Protein AF-A0A0K1PX69-F1 (afdb_monomer)

pLDDT: mean 77.4, std 22.32, range [39.12, 98.88]

Radius of gyration: 30.61 Å; Cα contacts (8 Å, |Δi|>4): 248; chains: 1; bounding box: 98×71×64 Å

Nearest PDB structures (foldseek):
  6e5c-assembly1_A  TM=6.087E-01  e=9.934E-03  synthetic construct
  4n20-assembly1_A  TM=5.355E-01  e=1.067E-01  Homo sapiens
  9b97-assembly1_A-2  TM=4.959E-01  e=1.407E-01  Homo sapiens
  4n2n-assembly1_A-2  TM=4.203E-01  e=8.099E-02  Homo sapiens
  4n2k-assembly1_A-2  TM=4.207E-01  e=1.067E-01  Homo sapiens

Foldseek 3Di:
DDDDDDDDDDDPDDDDDDDDDDDDDDDDDDDDDPDPDDDPDDDDDDDDDDDDDDDDDDDDDDDDDDDDDPPDPPPPPADDADPPADEDDPPQQDQVSADEHDQKYKYWAPDFVGKHKYKYFDDPPFPDKDKDKDWQKWKWKDWPRDTDIDGPVDGDDDDRDGPTMIMIIIHHNDRDGRIMMMMGMDTD

Organism: NCBI:txid1391654

Secondary structure (DSSP, 8-state):
---------------------------------------------------------------------------TTSPPPPSSSEEP-S---SGGGPEEP-SEEEEEE-STT-EEEEEEE--TT-S-EEEEEESSEEEEEEETTEEEEEBTTB-PPPP--TTSEEEEEEEESSS--SEEEEEEEEE-

Solvent-accessible surface area (backbone atoms only — not comparable to full-atom values): 12839 Å² total; per-residue (Å²): 140,86,84,86,82,81,86,80,87,81,82,82,81,78,84,79,81,83,83,85,89,84,82,92,76,89,79,88,86,79,87,80,78,83,78,84,81,78,82,86,84,85,78,83,88,88,80,90,83,92,83,90,83,89,78,88,80,84,91,85,90,87,79,91,74,90,75,90,74,88,76,72,82,75,68,87,82,63,78,83,74,78,82,92,44,45,72,66,64,84,76,14,73,39,84,93,44,32,35,78,59,55,59,31,30,28,48,56,39,62,56,63,85,39,39,48,21,33,31,44,63,53,58,88,79,53,78,43,75,48,81,48,73,51,56,73,42,31,38,39,40,33,44,94,94,43,75,44,68,33,42,98,90,40,79,70,88,73,84,91,58,66,84,41,64,36,38,35,39,38,30,49,69,56,91,54,50,74,44,52,37,37,42,35,50,48,72,78

Structure (mmCIF, N/CA/C/O backbone):
data_AF-A0A0K1PX69-F1
#
_entry.id   AF-A0A0K1PX69-F1
#
loop_
_atom_site.group_PDB
_atom_site.id
_atom_site.type_symbol
_atom_site.label_atom_id
_atom_site.label_alt_id
_atom_site.label_comp_id
_atom_site.label_asym_id
_atom_site.label_entity_id
_atom_site.label_seq_id
_atom_site.pdbx_PDB_ins_code
_atom_site.Cartn_x
_atom_site.Cartn_y
_atom_site.Cartn_z
_atom_site.occupancy
_atom_site.B_iso_or_equiv
_atom_site.auth_seq_id
_atom_site.auth_comp_id
_atom_site.auth_asym_id
_atom_site.auth_atom_id
_atom_site.pdbx_PDB_model_num
ATOM 1 N N . MET A 1 1 ? -32.372 -1.347 45.822 1.00 52.12 1 MET A N 1
ATOM 2 C CA . MET A 1 1 ? -32.090 -2.750 45.447 1.00 52.12 1 MET A CA 1
ATOM 3 C C . MET A 1 1 ? -31.304 -2.736 44.144 1.00 52.12 1 MET A C 1
ATOM 5 O O . MET A 1 1 ? -31.890 -2.513 43.096 1.00 52.12 1 MET A O 1
ATOM 9 N N . ALA A 1 2 ? -29.978 -2.849 44.225 1.00 43.62 2 ALA A N 1
ATOM 10 C CA . ALA A 1 2 ? -29.069 -2.775 43.083 1.00 43.62 2 ALA A CA 1
ATOM 11 C C . ALA A 1 2 ? -28.716 -4.193 42.610 1.00 43.62 2 ALA A C 1
ATOM 13 O O . ALA A 1 2 ? -28.363 -5.037 43.432 1.00 43.62 2 ALA A O 1
ATOM 14 N N . ARG A 1 3 ? -28.825 -4.464 41.305 1.00 52.53 3 ARG A N 1
ATOM 15 C CA . ARG A 1 3 ? -28.353 -5.712 40.691 1.00 52.53 3 ARG A CA 1
ATOM 16 C C . ARG A 1 3 ? -27.111 -5.411 39.860 1.00 52.53 3 ARG A C 1
ATOM 18 O O . ARG A 1 3 ? -27.192 -4.760 38.827 1.00 52.53 3 ARG A O 1
ATOM 25 N N . VAL A 1 4 ? -25.977 -5.883 40.365 1.00 49.97 4 VAL A N 1
ATOM 26 C CA . VAL A 1 4 ? -24.685 -5.961 39.680 1.00 49.97 4 VAL A CA 1
ATOM 27 C C . VAL A 1 4 ? -24.753 -7.143 38.712 1.00 49.97 4 VAL A C 1
ATOM 29 O O . VAL A 1 4 ? -24.974 -8.271 39.149 1.00 49.97 4 VAL A O 1
ATOM 32 N N . ALA A 1 5 ? -24.597 -6.899 37.411 1.00 56.50 5 ALA A N 1
ATOM 33 C CA . ALA A 1 5 ? -24.430 -7.955 36.416 1.00 56.50 5 ALA A CA 1
ATOM 34 C C . ALA A 1 5 ? -22.932 -8.119 36.129 1.00 56.50 5 ALA A C 1
ATOM 36 O O . ALA A 1 5 ? -22.284 -7.204 35.625 1.00 56.50 5 ALA A O 1
ATOM 37 N N . MET A 1 6 ? -22.386 -9.270 36.524 1.00 58.81 6 MET A N 1
ATOM 38 C CA . MET A 1 6 ? -20.997 -9.647 36.291 1.00 58.81 6 MET A CA 1
ATOM 39 C C . MET A 1 6 ? -20.748 -9.991 34.821 1.00 58.81 6 MET A C 1
ATOM 41 O O . MET A 1 6 ? -21.529 -10.696 34.183 1.00 58.81 6 MET A O 1
ATOM 45 N N . PHE A 1 7 ? -19.602 -9.523 34.338 1.00 48.78 7 PHE A N 1
ATOM 46 C CA . PHE A 1 7 ? -18.946 -9.932 33.106 1.00 48.78 7 PHE A CA 1
ATOM 47 C C . PHE A 1 7 ? -18.635 -11.435 33.124 1.00 48.78 7 PHE A C 1
ATOM 49 O O . PHE A 1 7 ? -18.093 -11.946 34.102 1.00 48.78 7 PHE A O 1
ATOM 56 N N . SER A 1 8 ? -18.899 -12.130 32.017 1.00 56.91 8 SER A N 1
ATOM 57 C CA . SER A 1 8 ? -18.330 -13.454 31.758 1.00 56.91 8 SER A CA 1
ATOM 58 C C . SER A 1 8 ? -17.605 -13.424 30.416 1.00 56.91 8 SER A C 1
ATOM 60 O O . SER A 1 8 ? -18.215 -13.444 29.348 1.00 56.91 8 SER A O 1
ATOM 62 N N . SER A 1 9 ? -16.281 -13.295 30.503 1.00 49.19 9 SER A N 1
ATOM 63 C CA . SER A 1 9 ? -15.335 -13.453 29.402 1.00 49.19 9 SER A CA 1
ATOM 64 C C . SER A 1 9 ? -15.332 -14.899 28.914 1.00 49.19 9 SER A C 1
ATOM 66 O O . SER A 1 9 ? -14.984 -15.800 29.673 1.00 49.19 9 SER A O 1
ATOM 68 N N . LEU A 1 10 ? -15.620 -15.116 27.631 1.00 58.03 10 LEU A N 1
ATOM 69 C CA . LEU A 1 10 ? -15.271 -16.356 26.938 1.00 58.03 10 LEU A CA 1
ATOM 70 C C . LEU A 1 10 ? -14.126 -16.071 25.958 1.00 58.03 10 LEU A C 1
ATOM 72 O O . LEU A 1 10 ? -14.333 -15.735 24.794 1.00 58.03 10 LEU A O 1
ATOM 76 N N . VAL A 1 11 ? -12.897 -16.192 26.456 1.00 53.19 11 VAL A N 1
ATOM 77 C CA . VAL A 1 11 ? -11.683 -16.251 25.635 1.00 53.19 11 VAL A CA 1
ATOM 78 C C . VAL A 1 11 ? -11.638 -17.641 25.001 1.00 53.19 11 VAL A C 1
ATOM 80 O O . VAL A 1 11 ? -11.406 -18.634 25.687 1.00 53.19 11 VAL A O 1
ATOM 83 N N . LYS A 1 12 ? -11.894 -17.737 23.693 1.00 54.03 12 LYS A N 1
ATOM 84 C CA . LYS A 1 12 ? -11.662 -18.973 22.934 1.00 54.03 12 LYS A CA 1
ATOM 85 C C . LYS A 1 12 ? -10.187 -19.040 22.551 1.00 54.03 12 LYS A C 1
ATOM 87 O O . LYS A 1 12 ? -9.760 -18.431 21.576 1.00 54.03 12 LYS A O 1
ATOM 92 N N . LEU A 1 13 ? -9.424 -19.777 23.350 1.00 54.66 13 LEU A N 1
ATOM 93 C CA . LEU A 1 13 ? -8.053 -20.178 23.058 1.00 54.66 13 LEU A CA 1
ATOM 94 C C . LEU A 1 13 ? -8.097 -21.238 21.942 1.00 54.66 13 LEU A C 1
ATOM 96 O O . LEU A 1 13 ? -8.440 -22.392 22.191 1.00 54.66 13 LEU A O 1
ATOM 100 N N . ALA A 1 14 ? -7.824 -20.849 20.698 1.00 60.03 14 ALA A N 1
ATOM 101 C CA . ALA A 1 14 ? -7.638 -21.805 19.611 1.00 60.03 14 ALA A CA 1
ATOM 102 C C . ALA A 1 14 ? -6.205 -22.349 19.689 1.00 60.03 14 ALA A C 1
ATOM 104 O O . ALA A 1 14 ? -5.243 -21.644 19.393 1.00 60.03 14 ALA A O 1
ATOM 105 N N . GLN A 1 15 ? -6.071 -23.595 20.145 1.00 53.81 15 GLN A N 1
ATOM 106 C CA . GLN A 1 15 ? -4.828 -24.357 20.080 1.00 53.81 15 GLN A CA 1
ATOM 107 C C . GLN A 1 15 ? -4.486 -24.620 18.609 1.00 53.81 15 GLN A C 1
ATOM 109 O O . GLN A 1 15 ? -5.202 -25.353 17.928 1.00 53.81 15 GLN A O 1
ATOM 114 N N . LEU A 1 16 ? -3.405 -24.013 18.118 1.00 58.66 16 LEU A N 1
ATOM 115 C CA . LEU A 1 16 ? -2.828 -24.339 16.819 1.00 58.66 16 LEU A CA 1
ATOM 116 C C . LEU A 1 16 ? -1.795 -25.451 17.026 1.00 58.66 16 LEU A C 1
ATOM 1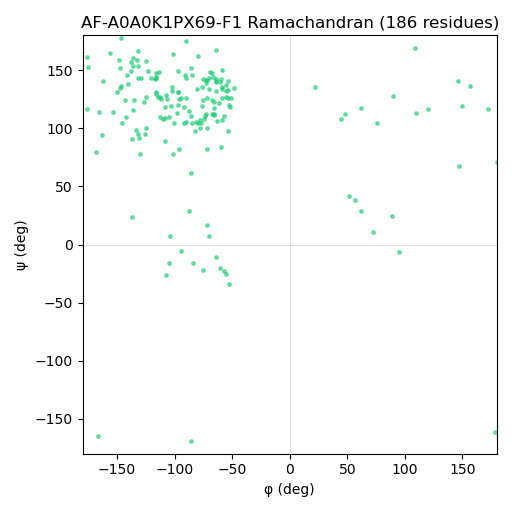18 O O . LEU A 1 16 ? -0.720 -25.231 17.583 1.00 58.66 16 LEU A O 1
ATOM 122 N N . THR A 1 17 ? -2.160 -26.666 16.632 1.00 61.00 17 THR A N 1
ATOM 123 C CA . THR A 1 17 ? -1.314 -27.855 16.726 1.00 61.00 17 THR A CA 1
ATOM 124 C C . THR A 1 17 ? -0.200 -27.775 15.682 1.00 61.00 17 THR A C 1
ATOM 126 O O . THR A 1 17 ? -0.447 -27.853 14.481 1.00 61.00 17 THR A O 1
ATOM 129 N N . LEU A 1 18 ? 1.033 -27.619 16.159 1.00 51.66 18 LEU A N 1
ATOM 130 C CA . LEU A 1 18 ? 2.268 -27.715 15.388 1.00 51.66 18 LEU A CA 1
ATOM 131 C C . LEU A 1 18 ? 2.471 -29.170 14.929 1.00 51.66 18 LEU A C 1
ATOM 133 O O . LEU A 1 18 ? 2.718 -30.046 15.756 1.00 51.66 18 LEU A O 1
ATOM 137 N N . VAL A 1 19 ? 2.381 -29.431 13.622 1.00 56.12 19 VAL A N 1
ATOM 138 C CA . VAL A 1 19 ? 2.809 -30.705 13.021 1.00 56.12 19 VAL A CA 1
ATOM 139 C C . VAL A 1 19 ? 4.182 -30.490 12.394 1.00 56.12 19 VAL A C 1
ATOM 141 O O . VAL A 1 19 ? 4.320 -29.843 11.359 1.00 56.12 19 VAL A O 1
ATOM 144 N N . LEU A 1 20 ? 5.198 -31.011 13.079 1.00 55.91 20 LEU A N 1
ATOM 145 C CA . LEU A 1 20 ? 6.582 -31.085 12.631 1.00 55.91 20 LEU A CA 1
ATOM 146 C C . LEU A 1 20 ? 6.811 -32.407 11.880 1.00 55.91 20 LEU A C 1
ATOM 148 O O . LEU A 1 20 ? 6.328 -33.444 12.332 1.00 55.91 20 LEU A O 1
ATOM 152 N N . ALA A 1 21 ? 7.641 -32.335 10.834 1.00 52.44 21 ALA A N 1
ATOM 153 C CA . ALA A 1 21 ? 8.483 -33.381 10.230 1.00 52.44 21 ALA A CA 1
ATOM 154 C C . ALA A 1 21 ? 8.179 -33.677 8.756 1.00 52.44 21 ALA A C 1
ATOM 156 O O . ALA A 1 21 ? 7.118 -34.199 8.433 1.00 52.44 21 ALA A O 1
ATOM 157 N N . LEU A 1 22 ? 9.175 -33.405 7.899 1.00 56.03 22 LEU A N 1
ATOM 158 C CA . LEU A 1 22 ? 9.679 -34.239 6.790 1.00 56.03 22 LEU A CA 1
ATOM 159 C C . LEU A 1 22 ? 10.916 -33.535 6.157 1.00 56.03 22 LEU A C 1
ATOM 161 O O . LEU A 1 22 ? 11.180 -32.380 6.488 1.00 56.03 22 LEU A O 1
ATOM 165 N N . PRO A 1 23 ? 11.770 -34.251 5.399 1.00 53.03 23 PRO A N 1
ATOM 166 C CA . PRO A 1 23 ? 13.189 -34.410 5.713 1.00 53.03 23 PRO A CA 1
ATOM 167 C C . PRO A 1 23 ? 14.138 -33.524 4.894 1.00 53.03 23 PRO A C 1
ATOM 169 O O . PRO A 1 23 ? 13.804 -33.027 3.822 1.00 53.03 23 PRO A O 1
ATOM 172 N N . LEU A 1 24 ? 15.371 -33.419 5.407 1.00 54.84 24 LEU A N 1
ATOM 173 C CA . LEU A 1 24 ? 16.554 -32.901 4.721 1.00 54.84 24 LEU A CA 1
ATOM 174 C C . LEU A 1 24 ? 16.774 -33.613 3.376 1.00 54.84 24 LEU A C 1
ATOM 176 O O . LEU A 1 24 ? 17.065 -34.809 3.348 1.00 54.84 24 LEU A O 1
ATOM 180 N N . ALA A 1 25 ? 16.762 -32.847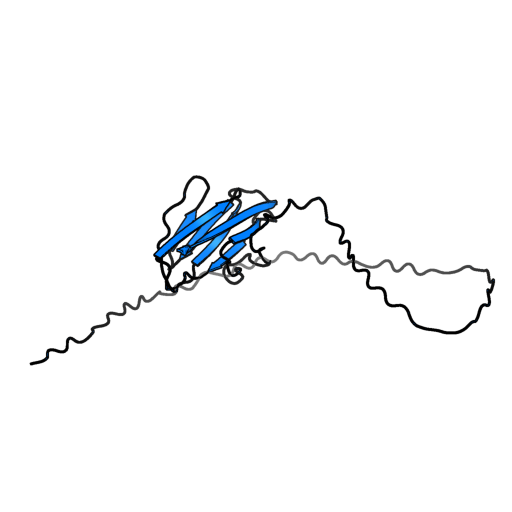 2.287 1.00 62.84 25 ALA A N 1
ATOM 181 C CA . ALA A 1 25 ? 17.471 -33.190 1.062 1.00 62.84 25 ALA A CA 1
ATOM 182 C C . ALA A 1 25 ? 18.638 -32.208 0.901 1.00 62.84 25 ALA A C 1
ATOM 184 O O . ALA A 1 25 ? 18.445 -31.023 0.638 1.00 62.84 25 ALA A O 1
ATOM 185 N N . ALA A 1 26 ? 19.854 -32.710 1.108 1.00 60.03 26 ALA A N 1
ATOM 186 C CA . ALA A 1 26 ? 21.080 -32.015 0.758 1.00 60.03 26 ALA A CA 1
ATOM 187 C C . ALA A 1 26 ? 21.279 -32.082 -0.763 1.00 60.03 26 ALA A C 1
ATOM 189 O O . ALA A 1 26 ? 21.339 -33.171 -1.331 1.00 60.03 26 ALA A O 1
ATOM 190 N N . ALA A 1 27 ? 21.429 -30.926 -1.407 1.00 58.97 27 ALA A N 1
ATOM 191 C CA . ALA A 1 27 ? 21.999 -30.821 -2.743 1.00 58.97 27 ALA A CA 1
ATOM 192 C C . ALA A 1 27 ? 23.031 -29.689 -2.740 1.00 58.97 27 ALA A C 1
ATOM 194 O O . ALA A 1 27 ? 22.705 -28.506 -2.798 1.00 58.97 27 ALA A O 1
ATOM 195 N N . CYS A 1 28 ? 24.295 -30.085 -2.614 1.00 61.72 28 CYS A N 1
ATOM 196 C CA . CYS A 1 28 ? 25.452 -29.271 -2.956 1.00 61.72 28 CYS A CA 1
ATOM 197 C C . CYS A 1 28 ? 25.566 -29.172 -4.483 1.00 61.72 28 CYS A C 1
ATOM 199 O O . CYS A 1 28 ? 25.360 -30.188 -5.145 1.00 61.72 28 CYS A O 1
ATOM 201 N N . SER A 1 29 ? 25.952 -27.998 -5.002 1.00 55.44 29 SER A N 1
ATOM 202 C CA . SER A 1 29 ? 26.732 -27.735 -6.240 1.00 55.44 29 SER A CA 1
ATOM 203 C C . SER A 1 29 ? 26.306 -26.375 -6.814 1.00 55.44 29 SER A C 1
ATOM 205 O O . SER A 1 29 ? 25.149 -26.209 -7.163 1.00 55.44 29 SER A O 1
ATOM 207 N N . GLY A 1 30 ? 27.133 -25.347 -6.966 1.00 51.91 30 GLY A N 1
ATOM 208 C CA . GLY A 1 30 ? 28.546 -25.178 -6.676 1.00 51.91 30 GLY A CA 1
ATOM 209 C C . GLY A 1 30 ? 28.856 -23.679 -6.647 1.00 51.91 30 GLY A C 1
ATOM 210 O O . GLY A 1 30 ? 28.320 -22.904 -7.436 1.00 51.91 30 GLY A O 1
ATOM 211 N N . ALA A 1 31 ? 29.702 -23.271 -5.706 1.00 56.53 31 ALA A N 1
ATOM 212 C CA . ALA A 1 31 ? 30.276 -21.938 -5.677 1.00 56.53 31 ALA A CA 1
ATOM 213 C C . ALA A 1 31 ? 31.512 -21.941 -6.584 1.00 56.53 31 ALA A C 1
ATOM 215 O O . ALA A 1 31 ? 32.550 -22.491 -6.223 1.00 56.53 31 ALA A O 1
ATOM 216 N N . THR A 1 32 ? 31.407 -21.358 -7.776 1.00 64.56 32 THR A N 1
ATOM 217 C CA . THR A 1 32 ? 32.592 -20.946 -8.536 1.00 64.56 32 THR A CA 1
ATOM 218 C C . THR A 1 32 ? 33.106 -19.648 -7.936 1.00 64.56 32 THR A C 1
ATOM 220 O O . THR A 1 32 ? 32.571 -18.573 -8.199 1.00 64.56 32 THR A O 1
ATOM 223 N N . THR A 1 33 ? 34.146 -19.756 -7.117 1.00 62.88 33 THR A N 1
ATOM 224 C CA . THR A 1 33 ? 35.008 -18.634 -6.754 1.00 62.88 33 THR A CA 1
ATOM 225 C C . THR A 1 33 ? 35.728 -18.188 -8.025 1.00 62.88 33 THR A C 1
ATOM 227 O O . THR A 1 33 ? 36.533 -18.944 -8.569 1.00 62.88 33 THR A O 1
ATOM 230 N N . GLN A 1 34 ? 35.415 -16.999 -8.542 1.00 59.91 34 GLN A N 1
ATOM 231 C CA . GLN A 1 34 ? 36.279 -16.369 -9.537 1.00 59.91 34 GLN A CA 1
ATOM 232 C C . GLN A 1 34 ? 37.469 -15.753 -8.808 1.00 59.91 34 GLN A C 1
ATOM 234 O O . GLN A 1 34 ? 37.345 -14.766 -8.087 1.00 59.91 34 GLN A O 1
ATOM 239 N N . ASP A 1 35 ? 38.604 -16.417 -8.975 1.00 62.88 35 ASP A N 1
ATOM 240 C CA . ASP A 1 35 ? 39.930 -15.958 -8.603 1.00 62.88 35 ASP A CA 1
ATOM 241 C C . ASP A 1 35 ? 40.372 -14.875 -9.600 1.00 62.88 35 ASP A C 1
ATOM 243 O O . ASP A 1 35 ? 40.570 -15.148 -10.785 1.00 62.88 35 ASP A O 1
ATOM 247 N N . VAL A 1 36 ? 40.457 -13.624 -9.143 1.00 63.38 36 VAL A N 1
ATOM 248 C CA . VAL A 1 36 ? 40.966 -12.504 -9.944 1.00 63.38 36 VAL A CA 1
ATOM 249 C C . VAL A 1 36 ? 42.440 -12.320 -9.597 1.00 63.38 36 VAL A C 1
ATOM 251 O O . VAL A 1 36 ? 42.816 -11.488 -8.771 1.00 63.38 36 VAL A O 1
ATOM 254 N N . LEU A 1 37 ? 43.288 -13.129 -10.230 1.00 53.03 37 LEU A N 1
ATOM 255 C CA . LEU A 1 37 ? 44.740 -13.008 -10.151 1.00 53.03 37 LEU A CA 1
ATOM 256 C C . LEU A 1 37 ? 45.241 -11.892 -11.083 1.00 53.03 37 LEU A C 1
ATOM 258 O O . LEU A 1 37 ? 45.270 -12.025 -12.302 1.00 53.03 37 LEU A O 1
ATOM 262 N N . ALA A 1 38 ? 45.588 -10.783 -10.427 1.00 60.94 38 ALA A N 1
ATOM 263 C CA . ALA A 1 38 ? 46.603 -9.762 -10.696 1.00 60.94 38 ALA A CA 1
ATOM 264 C C . ALA A 1 38 ? 47.167 -9.560 -12.120 1.00 60.94 38 ALA A C 1
ATOM 266 O O . ALA A 1 38 ? 47.736 -10.447 -12.751 1.00 60.94 38 ALA A O 1
ATOM 267 N N . THR A 1 39 ? 47.264 -8.287 -12.510 1.00 51.56 39 THR A N 1
ATOM 268 C CA . THR A 1 39 ? 48.445 -7.797 -13.233 1.00 51.56 39 THR A CA 1
ATOM 269 C C . THR A 1 39 ? 48.924 -6.512 -12.569 1.00 51.56 39 THR A C 1
ATOM 271 O O . THR A 1 39 ? 48.475 -5.412 -12.880 1.00 51.56 39 THR A O 1
ATOM 274 N N . SER A 1 40 ? 49.845 -6.677 -11.622 1.00 58.38 40 SER A N 1
ATOM 275 C CA . SER A 1 40 ? 50.807 -5.638 -11.269 1.00 58.38 40 SER A CA 1
ATOM 276 C C . SER A 1 40 ? 51.872 -5.649 -12.358 1.00 58.38 40 SER A C 1
ATOM 278 O O . SER A 1 40 ? 52.686 -6.569 -12.406 1.00 58.38 40 SER A O 1
ATOM 280 N N . ASN A 1 41 ? 51.843 -4.664 -13.252 1.00 57.03 41 ASN A N 1
ATOM 281 C CA . ASN A 1 41 ? 52.904 -4.470 -14.232 1.00 57.03 41 ASN A CA 1
ATOM 282 C C . ASN A 1 41 ? 53.806 -3.327 -13.756 1.00 57.03 41 ASN A C 1
ATOM 284 O O . ASN A 1 41 ? 53.704 -2.197 -14.223 1.00 57.03 41 ASN A O 1
ATOM 288 N N . ASP A 1 42 ? 54.669 -3.643 -12.792 1.00 59.06 42 ASP A N 1
ATOM 289 C CA . ASP A 1 42 ? 55.873 -2.864 -12.522 1.00 59.06 42 ASP A CA 1
ATOM 290 C C . ASP A 1 42 ? 56.990 -3.400 -13.420 1.00 59.06 42 ASP A C 1
ATOM 292 O O . ASP A 1 42 ? 57.419 -4.545 -13.274 1.00 59.06 42 ASP A O 1
ATOM 296 N N . SER A 1 43 ? 57.464 -2.578 -14.357 1.00 50.97 43 SER A N 1
ATOM 297 C CA . SER A 1 43 ? 58.811 -2.673 -14.935 1.00 50.97 43 SER A CA 1
ATOM 298 C C . SER A 1 43 ? 59.190 -1.369 -15.640 1.00 50.97 43 SER A C 1
ATOM 300 O O . SER A 1 43 ? 58.893 -1.149 -16.807 1.00 50.97 43 SER A O 1
ATOM 302 N N . ALA A 1 44 ? 59.871 -0.530 -14.860 1.00 45.16 44 ALA A N 1
ATOM 303 C CA . ALA A 1 44 ? 61.196 0.022 -15.140 1.00 45.16 44 ALA A CA 1
ATOM 304 C C . ALA A 1 44 ? 61.445 0.915 -16.383 1.00 45.16 44 ALA A C 1
ATOM 306 O O . ALA A 1 44 ? 61.551 0.456 -17.513 1.00 45.16 44 ALA A O 1
ATOM 307 N N . ALA A 1 45 ? 61.823 2.154 -16.037 1.00 45.28 45 ALA A N 1
ATOM 308 C CA . ALA A 1 45 ? 63.073 2.837 -16.406 1.00 45.28 45 ALA A CA 1
ATOM 309 C C . ALA A 1 45 ? 63.171 3.675 -17.701 1.00 45.28 45 ALA A C 1
ATOM 311 O O . ALA A 1 45 ? 63.018 3.199 -18.819 1.00 45.28 45 ALA A O 1
ATOM 312 N N . GLY A 1 46 ? 63.634 4.916 -17.480 1.00 39.38 46 GLY A N 1
ATOM 313 C CA . GLY A 1 46 ? 64.218 5.850 -18.451 1.00 39.38 46 GLY A CA 1
ATOM 314 C C . GLY A 1 46 ? 63.282 7.025 -18.737 1.00 39.38 46 GLY A C 1
ATOM 315 O O . GLY A 1 46 ? 62.222 6.834 -19.302 1.00 39.38 46 GLY A O 1
ATOM 316 N N . GLY A 1 47 ? 63.544 8.279 -18.390 1.00 39.12 47 GLY A N 1
ATOM 317 C CA . GLY A 1 47 ? 64.756 8.961 -17.968 1.00 39.12 47 GLY A CA 1
ATOM 318 C C . GLY A 1 47 ? 64.673 10.397 -18.504 1.00 39.12 47 GLY A C 1
ATOM 319 O O . GLY A 1 47 ? 64.274 10.599 -19.644 1.00 39.12 47 GLY A O 1
ATOM 320 N N . ASN A 1 48 ? 65.120 11.356 -17.691 1.00 42.34 48 ASN A N 1
ATOM 321 C CA . ASN A 1 48 ? 65.628 12.668 -18.103 1.00 42.34 48 ASN A CA 1
ATOM 322 C C . ASN A 1 48 ? 64.617 13.758 -18.542 1.00 42.34 48 ASN A C 1
ATOM 324 O O . ASN A 1 48 ? 64.177 13.792 -19.683 1.00 42.34 48 ASN A O 1
ATOM 328 N N . ALA A 1 49 ? 64.370 14.749 -17.675 1.00 46.06 49 ALA A N 1
ATOM 329 C CA . ALA A 1 49 ? 64.956 16.091 -17.831 1.00 46.06 49 ALA A CA 1
ATOM 330 C C . ALA A 1 49 ? 64.366 17.104 -16.828 1.00 46.06 49 ALA A C 1
ATOM 332 O O . ALA A 1 49 ? 63.192 17.459 -16.853 1.00 46.06 49 ALA A O 1
ATOM 333 N N . THR A 1 50 ? 65.261 17.587 -15.976 1.00 44.81 50 THR A N 1
ATOM 334 C CA . THR A 1 50 ? 65.237 18.815 -15.180 1.00 44.81 50 THR A CA 1
ATOM 335 C C . THR A 1 50 ? 64.860 20.059 -15.993 1.00 44.81 50 THR A C 1
ATOM 337 O O . THR A 1 50 ? 65.517 20.294 -17.000 1.00 44.81 50 THR A O 1
ATOM 340 N N . VAL A 1 51 ? 63.963 20.920 -15.484 1.00 51.06 51 VAL A N 1
ATOM 341 C CA . VAL A 1 51 ? 64.172 22.389 -15.405 1.00 51.06 51 VAL A CA 1
ATOM 342 C C . VAL A 1 51 ? 63.409 22.949 -14.182 1.00 51.06 51 VAL A C 1
ATOM 344 O O . VAL A 1 51 ? 62.232 22.631 -14.019 1.00 51.06 51 VAL A O 1
ATOM 347 N N . PRO A 1 52 ? 64.054 23.769 -13.326 1.00 55.69 52 PRO A N 1
ATOM 348 C CA . PRO A 1 52 ? 63.460 24.377 -12.137 1.00 55.69 52 PRO A CA 1
ATOM 349 C C . PRO A 1 52 ? 62.839 25.751 -12.437 1.00 55.69 52 PRO A C 1
ATOM 351 O O . PRO A 1 52 ? 63.370 26.522 -13.234 1.00 55.69 52 PRO A O 1
ATOM 354 N N . GLY A 1 53 ? 61.747 26.076 -11.747 1.00 45.84 53 GLY A N 1
ATOM 355 C CA . GLY A 1 53 ? 61.126 27.400 -11.748 1.00 45.84 53 GLY A CA 1
ATOM 356 C C . GLY A 1 53 ? 60.837 27.847 -10.321 1.00 45.84 53 GLY A C 1
ATOM 357 O O . GLY A 1 53 ? 59.835 27.458 -9.734 1.00 45.84 53 GLY A O 1
ATOM 358 N N . THR A 1 54 ? 61.769 28.618 -9.775 1.00 50.72 54 THR A N 1
ATOM 359 C CA . THR A 1 54 ? 61.738 29.322 -8.491 1.00 50.72 54 THR A CA 1
ATOM 360 C C . THR A 1 54 ? 60.639 30.387 -8.472 1.00 50.72 54 THR A C 1
ATOM 362 O O . THR A 1 54 ? 60.485 31.122 -9.446 1.00 50.72 54 THR A O 1
ATOM 365 N N . GLY A 1 55 ? 59.929 30.516 -7.351 1.00 44.41 55 GLY A N 1
ATOM 366 C CA . GLY A 1 55 ? 58.948 31.577 -7.128 1.00 44.41 55 GLY A CA 1
ATOM 367 C C . GLY A 1 55 ? 58.283 31.468 -5.759 1.00 44.41 55 GLY A C 1
ATOM 368 O O . GLY A 1 55 ? 57.120 31.091 -5.670 1.00 44.41 55 GLY A O 1
ATOM 369 N N . ASP A 1 56 ? 59.048 31.763 -4.707 1.00 47.97 56 ASP A N 1
ATOM 370 C CA . ASP A 1 56 ? 58.515 32.244 -3.429 1.00 47.97 56 ASP A CA 1
ATOM 371 C C . ASP A 1 56 ? 57.730 33.546 -3.664 1.00 47.97 56 ASP A C 1
ATOM 373 O O . ASP A 1 56 ? 58.238 34.422 -4.359 1.00 47.97 56 ASP A O 1
ATOM 377 N N . ASP A 1 57 ? 56.529 33.688 -3.088 1.00 43.94 57 ASP A N 1
ATOM 378 C CA . ASP A 1 57 ? 56.269 34.764 -2.118 1.00 43.94 57 ASP A CA 1
ATOM 379 C C . ASP A 1 57 ? 54.854 34.725 -1.488 1.00 43.94 57 ASP A C 1
ATOM 381 O O . ASP A 1 57 ? 53.822 34.860 -2.139 1.00 43.94 57 ASP A O 1
ATOM 385 N N . THR A 1 58 ? 54.863 34.518 -0.169 1.00 47.19 58 THR A N 1
ATOM 386 C CA . THR A 1 58 ? 54.155 35.270 0.887 1.00 47.19 58 THR A CA 1
ATOM 387 C C . THR A 1 58 ? 52.666 35.695 0.752 1.00 47.19 58 THR A C 1
ATOM 389 O O . THR A 1 58 ? 52.296 36.696 0.156 1.00 47.19 58 THR A O 1
ATOM 392 N N . SER A 1 59 ? 51.828 35.007 1.545 1.00 46.56 59 SER A N 1
ATOM 393 C CA . SER A 1 59 ? 50.849 35.537 2.526 1.00 46.56 59 SER A CA 1
ATOM 394 C C . SER A 1 59 ? 49.873 36.685 2.171 1.00 46.56 59 SER A C 1
ATOM 396 O O . SER A 1 59 ? 50.240 37.853 2.269 1.00 46.56 59 SER A O 1
ATOM 398 N N . LYS A 1 60 ? 48.560 36.382 2.102 1.00 45.03 60 LYS A N 1
ATOM 399 C CA . LYS A 1 60 ? 47.540 36.835 3.093 1.00 45.03 60 LYS A CA 1
ATOM 400 C C . LYS A 1 60 ? 46.127 36.256 2.838 1.00 45.03 60 LYS A C 1
ATOM 402 O O . LYS A 1 60 ? 45.800 35.975 1.690 1.00 45.03 60 LYS A O 1
ATOM 407 N N . PRO A 1 61 ? 45.289 36.109 3.890 1.00 59.31 61 PRO A N 1
ATOM 408 C CA . PRO A 1 61 ? 43.917 35.610 3.814 1.00 59.31 61 PRO A CA 1
ATOM 409 C C . PRO A 1 61 ? 42.885 36.753 3.770 1.00 59.31 61 PRO A C 1
ATOM 411 O O . PRO A 1 61 ? 43.121 37.800 4.370 1.00 59.31 61 PRO A O 1
ATOM 414 N N . ASP A 1 62 ? 41.759 36.518 3.092 1.00 50.09 62 ASP A N 1
ATOM 415 C CA . ASP A 1 62 ? 40.377 36.972 3.370 1.00 50.09 62 ASP A CA 1
ATOM 416 C C . ASP A 1 62 ? 39.581 36.962 2.050 1.00 50.09 62 ASP A C 1
ATOM 418 O O . ASP A 1 62 ? 40.092 37.369 1.007 1.00 50.09 62 ASP A O 1
ATOM 422 N N . GLY A 1 63 ? 38.343 36.473 2.085 1.00 43.06 63 GLY A N 1
ATOM 423 C CA . GLY A 1 63 ? 37.458 36.466 0.921 1.00 43.06 63 GLY A CA 1
ATOM 424 C C . GLY A 1 63 ? 36.503 35.281 0.865 1.00 43.06 63 GLY A C 1
ATOM 425 O O . GLY A 1 63 ? 36.599 34.438 -0.021 1.00 43.06 63 GLY A O 1
ATOM 426 N N . SER A 1 64 ? 35.558 35.229 1.801 1.00 48.56 64 SER A N 1
ATOM 427 C CA . SER A 1 64 ? 34.342 34.419 1.679 1.00 48.56 64 SER A CA 1
ATOM 428 C C . SER A 1 64 ? 33.629 34.690 0.347 1.00 48.56 64 SER A C 1
ATOM 430 O O . SER A 1 64 ? 33.266 35.831 0.077 1.00 48.56 64 SER A O 1
ATOM 432 N N . THR A 1 65 ? 33.353 33.643 -0.436 1.00 46.34 65 THR A N 1
ATOM 433 C CA . THR A 1 65 ? 32.092 33.531 -1.185 1.00 46.34 65 THR A CA 1
ATOM 434 C C . THR A 1 65 ? 31.625 32.077 -1.188 1.00 46.34 65 THR A C 1
ATOM 436 O O . THR A 1 65 ? 32.209 31.201 -1.819 1.00 46.34 65 THR A O 1
ATOM 439 N N . ASN A 1 66 ? 30.539 31.838 -0.453 1.00 52.66 66 ASN A N 1
ATOM 440 C CA . ASN A 1 66 ? 29.603 30.758 -0.732 1.00 52.66 66 ASN A CA 1
ATOM 441 C C . ASN A 1 66 ? 29.181 30.843 -2.202 1.00 52.66 66 ASN A C 1
ATOM 443 O O . ASN A 1 66 ? 28.533 31.817 -2.582 1.00 52.66 66 ASN A O 1
ATOM 447 N N . VAL A 1 67 ? 29.467 29.806 -2.989 1.00 50.41 67 VAL A N 1
ATOM 448 C CA . VAL A 1 67 ? 28.623 29.456 -4.134 1.00 50.41 67 VAL A CA 1
ATOM 449 C C . VAL A 1 67 ? 28.445 27.945 -4.151 1.00 50.41 67 VAL A C 1
ATOM 451 O O . VAL A 1 67 ? 29.239 27.179 -4.691 1.00 50.41 67 VAL A O 1
ATOM 454 N N . ASP A 1 68 ? 27.383 27.555 -3.461 1.00 51.38 68 ASP A N 1
ATOM 455 C CA . ASP A 1 68 ? 26.620 26.345 -3.696 1.00 51.38 68 ASP A CA 1
ATOM 456 C C . ASP A 1 68 ? 26.176 26.289 -5.163 1.00 51.38 68 ASP A C 1
ATOM 458 O O . ASP A 1 68 ? 25.574 27.230 -5.681 1.00 51.38 68 ASP A O 1
ATOM 462 N N . SER A 1 69 ? 26.499 25.185 -5.826 1.00 50.50 69 SER A N 1
ATOM 463 C CA . SER A 1 69 ? 25.639 24.527 -6.808 1.00 50.50 69 SER A CA 1
ATOM 464 C C . SER A 1 69 ? 26.263 23.171 -7.096 1.00 50.50 69 SER A C 1
ATOM 466 O O . SER A 1 69 ? 26.962 22.972 -8.091 1.00 50.50 69 SER A O 1
ATOM 468 N N . GLY A 1 70 ? 26.018 22.234 -6.181 1.00 45.09 70 GLY A N 1
ATOM 469 C CA . GLY A 1 70 ? 26.146 20.810 -6.456 1.00 45.09 70 GLY A CA 1
ATOM 470 C C . GLY A 1 70 ? 25.207 20.428 -7.598 1.00 45.09 70 GLY A C 1
ATOM 471 O O . GLY A 1 70 ? 24.086 19.981 -7.376 1.00 45.09 70 GLY A O 1
ATOM 472 N N . ALA A 1 71 ? 25.656 20.623 -8.836 1.00 45.81 71 ALA A N 1
ATOM 473 C CA . ALA A 1 71 ? 25.030 20.054 -10.013 1.00 45.81 71 ALA A CA 1
ATOM 474 C C . ALA A 1 71 ? 25.327 18.552 -10.007 1.00 45.81 71 ALA A C 1
ATOM 476 O O . ALA A 1 71 ? 26.268 18.078 -10.642 1.00 45.81 71 ALA A O 1
ATOM 477 N N . THR A 1 72 ? 24.539 17.793 -9.246 1.00 49.03 72 THR A N 1
ATOM 478 C CA . THR A 1 72 ? 24.450 16.358 -9.469 1.00 49.03 72 THR A CA 1
ATOM 479 C C . THR A 1 72 ? 23.902 16.168 -10.876 1.00 49.03 72 THR A C 1
ATOM 481 O O . THR A 1 72 ? 22.856 16.700 -11.256 1.00 49.03 72 THR A O 1
ATOM 484 N N . THR A 1 73 ? 24.677 15.469 -11.694 1.00 42.25 73 THR A N 1
ATOM 485 C CA . THR A 1 73 ? 24.288 15.001 -13.018 1.00 42.25 73 THR A CA 1
ATOM 486 C C . THR A 1 73 ? 22.985 14.218 -12.882 1.00 42.25 73 THR A C 1
ATOM 488 O O . THR A 1 73 ? 22.998 13.057 -12.478 1.00 42.25 73 THR A O 1
ATOM 491 N N . ARG A 1 74 ? 21.847 14.868 -13.158 1.00 46.59 74 ARG A N 1
ATOM 492 C CA . ARG A 1 74 ? 20.551 14.198 -13.269 1.00 46.59 74 ARG A CA 1
ATOM 493 C C . ARG A 1 74 ? 20.652 13.242 -14.445 1.00 46.59 74 ARG A C 1
ATOM 495 O O . ARG A 1 74 ? 20.686 13.673 -15.595 1.00 46.59 74 ARG A O 1
ATOM 502 N N . ASP A 1 75 ? 20.739 11.960 -14.131 1.00 44.59 75 ASP A N 1
ATOM 503 C CA . ASP A 1 75 ? 20.556 10.891 -15.094 1.00 44.59 75 ASP A CA 1
ATOM 504 C C . ASP A 1 75 ? 19.168 11.062 -15.735 1.00 44.59 75 ASP A C 1
ATOM 506 O O . ASP A 1 75 ? 18.129 10.942 -15.080 1.00 44.59 75 ASP A O 1
ATOM 510 N N . ALA A 1 76 ? 19.155 11.422 -17.018 1.00 50.78 76 ALA A N 1
ATOM 511 C CA . ALA A 1 76 ? 17.958 11.733 -17.796 1.00 50.78 76 ALA A CA 1
ATOM 512 C C . ALA A 1 76 ? 17.081 10.497 -18.088 1.00 50.78 76 ALA A C 1
ATOM 514 O O . ALA A 1 76 ? 16.123 10.587 -18.854 1.00 50.78 76 ALA A O 1
ATOM 515 N N . SER A 1 77 ? 17.405 9.345 -17.499 1.00 50.03 77 SER A N 1
ATOM 516 C CA . SER A 1 77 ? 16.676 8.090 -17.665 1.00 50.03 77 SER A CA 1
ATOM 517 C C . SER A 1 77 ? 15.623 7.821 -16.580 1.00 50.03 77 SER A C 1
ATOM 519 O O . SER A 1 77 ? 14.849 6.874 -16.718 1.00 50.03 77 SER A O 1
ATOM 521 N N . THR A 1 78 ? 15.522 8.655 -15.536 1.00 53.50 78 THR A N 1
ATOM 522 C CA . THR A 1 78 ? 14.495 8.482 -14.492 1.00 53.50 78 THR A CA 1
ATOM 523 C C . THR A 1 78 ? 13.235 9.289 -14.833 1.00 53.50 78 THR A C 1
ATOM 525 O O . THR A 1 78 ? 13.315 10.517 -14.923 1.00 53.50 78 THR A O 1
ATOM 528 N N . PRO A 1 79 ? 12.060 8.649 -15.023 1.00 57.34 79 PRO A N 1
ATOM 529 C CA . PRO A 1 79 ? 10.795 9.364 -15.166 1.00 57.34 79 PRO A CA 1
ATOM 530 C C . PRO A 1 79 ? 10.584 10.319 -13.982 1.00 57.34 79 PRO A C 1
ATOM 532 O O . PRO A 1 79 ? 10.917 9.951 -12.854 1.00 57.34 79 PRO A O 1
ATOM 535 N N . PRO A 1 80 ? 10.044 11.531 -14.198 1.00 57.09 80 PRO A N 1
ATOM 536 C CA . PRO A 1 80 ? 9.815 12.470 -13.110 1.00 57.09 80 PRO A CA 1
ATOM 537 C C . PRO A 1 80 ? 8.888 11.845 -12.064 1.00 57.09 80 PRO A C 1
ATOM 539 O O . PRO A 1 80 ? 7.792 11.383 -12.388 1.00 57.09 80 PRO A O 1
ATOM 542 N N . GLN A 1 81 ? 9.343 11.832 -10.811 1.00 60.81 81 GLN A N 1
ATOM 543 C CA . GLN A 1 81 ? 8.541 11.405 -9.671 1.00 60.81 81 GLN A CA 1
ATOM 544 C C . GLN A 1 81 ? 7.296 12.309 -9.556 1.00 60.81 81 GLN A C 1
ATOM 546 O O . GLN A 1 81 ? 7.400 13.515 -9.818 1.00 60.81 81 GLN A O 1
ATOM 551 N N . PRO A 1 82 ? 6.118 11.774 -9.184 1.00 63.25 82 PRO A N 1
ATOM 552 C CA . PRO A 1 82 ? 4.939 12.602 -8.960 1.00 63.25 82 PRO A CA 1
ATOM 553 C C . PRO A 1 82 ? 5.248 13.702 -7.926 1.00 63.25 82 PRO A C 1
ATOM 555 O O . PRO A 1 82 ? 5.833 13.432 -6.883 1.00 63.25 82 PRO A O 1
ATOM 558 N N . THR A 1 83 ? 4.896 14.959 -8.205 1.00 73.88 83 THR A N 1
ATOM 559 C CA . THR A 1 83 ? 5.081 16.070 -7.252 1.00 73.88 83 THR A CA 1
ATOM 560 C C . THR A 1 83 ? 3.904 16.156 -6.279 1.00 73.88 83 THR A C 1
ATOM 562 O O . THR A 1 83 ? 2.760 15.962 -6.693 1.00 73.88 83 THR A O 1
ATOM 565 N N . GLY A 1 84 ? 4.154 16.542 -5.023 1.00 87.38 84 GLY A N 1
ATOM 566 C CA . GLY A 1 84 ? 3.099 16.771 -4.022 1.00 87.38 84 GLY A CA 1
ATOM 567 C C . GLY A 1 84 ? 2.696 15.533 -3.212 1.00 87.38 84 GLY A C 1
ATOM 568 O O . GLY A 1 84 ? 1.573 15.473 -2.722 1.00 87.38 84 GLY A O 1
ATOM 569 N N . CYS A 1 85 ? 3.601 14.565 -3.093 1.00 94.25 85 CYS A N 1
ATOM 570 C CA . CYS A 1 85 ? 3.477 13.345 -2.296 1.00 94.25 85 CYS A CA 1
ATOM 571 C C . CYS A 1 85 ? 4.808 13.070 -1.584 1.00 94.25 85 CYS A C 1
ATOM 573 O O . CYS A 1 85 ? 5.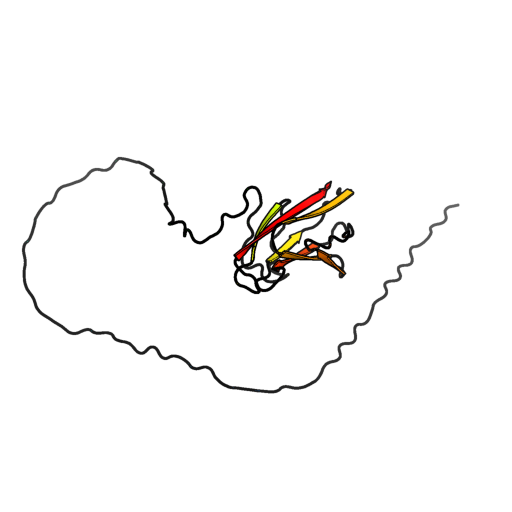860 13.543 -2.023 1.00 94.25 85 CYS A O 1
ATOM 575 N N . GLN A 1 86 ? 4.760 12.322 -0.485 1.00 96.62 86 GLN A N 1
ATOM 576 C CA . GLN A 1 86 ? 5.945 11.829 0.203 1.00 96.62 86 GLN A CA 1
ATOM 577 C C . GLN A 1 86 ? 6.595 10.722 -0.632 1.00 96.62 86 GLN A C 1
ATOM 579 O O . GLN A 1 86 ? 5.932 9.756 -1.005 1.00 96.62 86 GLN A O 1
ATOM 584 N N . ALA A 1 87 ? 7.884 10.877 -0.931 1.00 96.50 87 ALA A N 1
ATOM 585 C CA . ALA A 1 87 ? 8.666 9.838 -1.588 1.00 96.50 87 ALA A CA 1
ATOM 586 C C . ALA A 1 87 ? 8.772 8.599 -0.688 1.00 96.50 87 ALA A C 1
ATOM 588 O O . ALA A 1 87 ? 8.922 8.739 0.527 1.00 96.50 87 ALA A O 1
ATOM 589 N N . GLU A 1 88 ? 8.719 7.411 -1.279 1.00 96.56 88 GLU A N 1
ATOM 590 C CA . GLU A 1 88 ? 9.109 6.179 -0.594 1.00 96.56 88 GLU A CA 1
ATOM 591 C C . GLU A 1 88 ? 10.603 6.160 -0.223 1.00 96.56 88 GLU A C 1
ATOM 593 O O . GLU A 1 88 ? 11.395 6.977 -0.706 1.00 96.56 88 GLU A O 1
ATOM 598 N N . SER A 1 89 ? 10.987 5.210 0.631 1.00 97.88 89 SER A N 1
ATOM 599 C CA . SER A 1 89 ? 12.375 4.960 1.015 1.00 97.88 89 SER A CA 1
ATOM 600 C C . SER A 1 89 ? 12.680 3.467 0.990 1.00 97.88 89 SER A C 1
ATOM 602 O O . SER A 1 89 ? 12.064 2.703 1.727 1.00 97.88 89 SER A O 1
ATOM 604 N N . GLU A 1 90 ? 13.700 3.084 0.227 1.00 97.44 90 GLU A N 1
ATOM 605 C CA . GLU A 1 90 ? 14.181 1.702 0.135 1.00 97.44 90 GLU A CA 1
ATOM 606 C C . GLU A 1 90 ? 15.201 1.341 1.234 1.00 97.44 90 GLU A C 1
ATOM 608 O O . GLU A 1 90 ? 15.962 2.221 1.664 1.00 97.44 90 GLU A O 1
ATOM 613 N N . PRO A 1 91 ? 15.297 0.061 1.651 1.00 97.75 91 PRO A N 1
ATOM 614 C CA . PRO A 1 91 ? 14.442 -1.052 1.232 1.00 97.75 91 PRO A CA 1
ATOM 615 C C . PRO A 1 91 ? 13.061 -0.986 1.896 1.00 97.75 91 PRO A C 1
ATOM 617 O O . PRO A 1 91 ? 12.960 -0.649 3.077 1.00 97.75 91 PRO A O 1
ATOM 620 N N . ASN A 1 92 ? 12.015 -1.339 1.156 1.00 98.44 92 ASN A N 1
ATOM 621 C CA . ASN A 1 92 ? 10.670 -1.548 1.695 1.00 98.44 92 ASN A CA 1
ATOM 622 C C . ASN A 1 92 ? 9.991 -2.800 1.104 1.00 98.44 92 ASN A C 1
ATOM 624 O O . ASN A 1 92 ? 8.769 -2.913 1.157 1.00 98.44 92 ASN A O 1
ATOM 628 N N . ASP A 1 93 ? 10.797 -3.751 0.617 1.00 98.38 93 ASP A N 1
ATOM 629 C CA . ASP A 1 93 ? 10.419 -4.999 -0.067 1.00 98.38 93 ASP A CA 1
ATOM 630 C C . ASP A 1 93 ? 9.625 -6.006 0.793 1.00 98.38 93 ASP A C 1
ATOM 632 O O . ASP A 1 93 ? 9.137 -7.038 0.306 1.00 98.38 93 ASP A O 1
ATOM 636 N N . THR A 1 94 ? 9.539 -5.768 2.105 1.00 98.56 94 THR A N 1
ATOM 637 C CA . THR A 1 94 ? 8.933 -6.682 3.079 1.00 98.56 94 THR A CA 1
ATOM 638 C C . THR A 1 94 ? 7.952 -5.964 4.013 1.00 98.56 94 THR A C 1
ATOM 640 O O . THR A 1 94 ? 8.105 -4.773 4.285 1.00 98.56 94 THR A O 1
ATOM 643 N N . PRO A 1 95 ? 6.943 -6.671 4.566 1.00 98.44 95 PRO A N 1
ATOM 644 C CA . PRO A 1 95 ? 6.038 -6.102 5.566 1.00 98.44 95 PRO A CA 1
ATOM 645 C C . PRO A 1 95 ? 6.741 -5.469 6.773 1.00 98.44 95 PRO A C 1
ATOM 647 O O . PRO A 1 95 ? 6.236 -4.505 7.342 1.00 98.44 95 PRO A O 1
ATOM 650 N N . GLU A 1 96 ? 7.877 -6.032 7.185 1.00 98.31 96 GLU A N 1
ATOM 651 C CA . GLU A 1 96 ? 8.661 -5.584 8.335 1.00 98.31 96 GLU A CA 1
ATOM 652 C C . GLU A 1 96 ? 9.459 -4.299 8.055 1.00 98.31 96 GLU A C 1
ATOM 654 O O . GLU A 1 96 ? 9.803 -3.582 8.994 1.00 98.31 96 GLU A O 1
ATOM 659 N N . GLU A 1 97 ? 9.720 -4.000 6.782 1.00 98.38 97 GLU A N 1
ATOM 660 C CA . GLU A 1 97 ? 10.452 -2.818 6.301 1.00 98.38 97 GLU A CA 1
ATOM 661 C C . GLU A 1 97 ? 9.515 -1.752 5.708 1.00 98.38 97 GLU A C 1
ATOM 663 O O . GLU A 1 97 ? 9.966 -0.748 5.157 1.00 98.38 97 GLU A O 1
ATOM 668 N N . ALA A 1 98 ? 8.200 -1.949 5.839 1.00 98.62 98 ALA A N 1
ATOM 669 C CA . ALA A 1 98 ? 7.191 -1.069 5.273 1.00 98.62 98 ALA A CA 1
ATOM 670 C C . ALA A 1 98 ? 7.402 0.397 5.683 1.00 98.62 98 ALA A C 1
ATOM 672 O O . ALA A 1 98 ? 7.568 0.719 6.864 1.00 98.62 98 ALA A O 1
ATOM 673 N N . ASN A 1 99 ? 7.330 1.309 4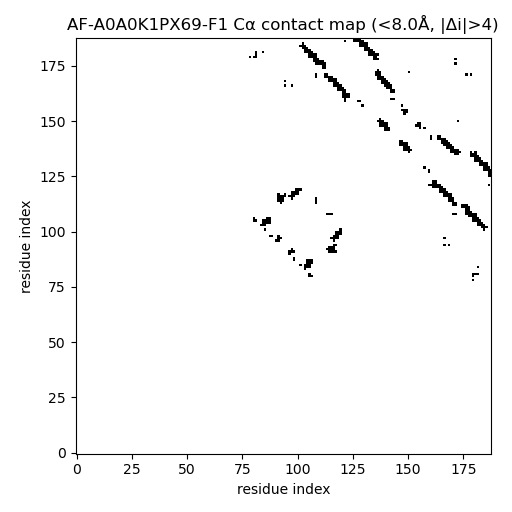.715 1.00 98.75 99 ASN A N 1
ATOM 674 C CA . ASN A 1 99 ? 7.402 2.735 5.003 1.00 98.75 99 ASN A CA 1
ATOM 675 C C . ASN A 1 99 ? 6.132 3.208 5.721 1.00 98.75 99 ASN A C 1
ATOM 677 O O . ASN A 1 99 ? 5.021 2.798 5.384 1.00 98.75 99 ASN A O 1
ATOM 681 N N . GLU A 1 100 ? 6.273 4.131 6.669 1.00 98.56 100 GLU A N 1
ATOM 682 C CA . GLU A 1 100 ? 5.116 4.794 7.270 1.00 98.56 100 GLU A CA 1
ATOM 683 C C . GLU A 1 100 ? 4.421 5.678 6.221 1.00 98.56 100 GLU A C 1
ATOM 685 O O . GLU A 1 100 ? 5.044 6.530 5.573 1.00 98.56 100 GLU A O 1
ATOM 690 N N . ALA A 1 101 ? 3.126 5.446 6.007 1.00 97.81 101 ALA A N 1
ATOM 691 C CA . ALA A 1 101 ? 2.368 6.179 5.010 1.00 97.81 101 ALA A CA 1
ATOM 692 C C . ALA A 1 101 ? 2.031 7.590 5.513 1.00 97.81 101 ALA A C 1
ATOM 694 O O . ALA A 1 101 ? 1.579 7.788 6.639 1.00 97.81 101 ALA A O 1
ATOM 695 N N . ALA A 1 102 ? 2.211 8.569 4.635 1.00 97.06 102 ALA A N 1
ATOM 696 C CA . ALA A 1 102 ? 1.653 9.903 4.762 1.00 97.06 102 ALA A CA 1
ATOM 697 C C . ALA A 1 102 ? 0.263 9.938 4.085 1.00 97.06 102 ALA A C 1
ATOM 699 O O . ALA A 1 102 ? -0.134 8.981 3.417 1.00 97.06 102 ALA A O 1
ATOM 700 N N . PRO A 1 103 ? -0.487 11.054 4.165 1.00 97.00 103 PRO A N 1
ATOM 701 C CA . PRO A 1 103 ? -1.736 11.191 3.409 1.00 97.00 103 PRO A CA 1
ATOM 702 C C . PRO A 1 103 ? -1.565 11.023 1.890 1.00 97.00 103 PRO A C 1
ATOM 704 O O . PRO A 1 103 ? -2.518 10.702 1.186 1.00 97.00 103 PRO A O 1
ATOM 707 N N . SER A 1 104 ? -0.357 11.248 1.367 1.00 97.94 104 SER A N 1
ATOM 708 C CA . SER A 1 104 ? -0.014 11.003 -0.031 1.00 97.94 104 SER A CA 1
ATOM 709 C C . SER A 1 104 ? 1.410 10.470 -0.133 1.00 97.94 104 SER A C 1
ATOM 711 O O . SER A 1 104 ? 2.344 11.141 0.309 1.00 97.94 104 SER A O 1
ATOM 713 N N . ASN A 1 105 ? 1.578 9.307 -0.757 1.00 98.06 105 ASN A N 1
ATOM 714 C CA . ASN A 1 105 ? 2.861 8.650 -0.995 1.00 98.06 105 ASN A CA 1
ATOM 715 C C . ASN A 1 105 ? 3.060 8.397 -2.486 1.00 98.06 105 ASN A C 1
ATOM 717 O O . ASN A 1 105 ? 2.105 8.167 -3.231 1.00 98.06 105 ASN A O 1
ATOM 721 N N . CYS A 1 106 ? 4.308 8.409 -2.925 1.00 97.62 106 CYS A N 1
ATOM 722 C CA . CYS A 1 106 ? 4.669 8.067 -4.288 1.00 97.62 106 CYS A CA 1
ATOM 723 C C . CYS A 1 106 ? 6.024 7.394 -4.366 1.00 97.62 106 CYS A C 1
ATOM 725 O O . CYS A 1 106 ? 6.927 7.672 -3.579 1.00 97.62 106 CYS A O 1
ATOM 727 N N . GLY A 1 107 ? 6.154 6.575 -5.395 1.00 96.62 107 GLY A N 1
ATOM 728 C CA . GLY A 1 107 ? 7.310 5.732 -5.595 1.00 96.62 107 GLY A CA 1
ATOM 729 C C . GLY A 1 107 ? 7.341 5.145 -6.995 1.00 96.62 107 GLY A C 1
ATOM 730 O O . GLY A 1 107 ? 6.656 5.634 -7.912 1.00 96.62 107 GLY A O 1
ATOM 731 N N . LYS A 1 108 ? 8.171 4.126 -7.181 1.00 96.50 108 LYS A N 1
ATOM 732 C CA . LYS A 1 108 ? 8.381 3.472 -8.462 1.00 96.50 108 LYS A CA 1
ATOM 733 C C . LYS A 1 108 ? 8.829 2.022 -8.277 1.00 96.50 108 LYS A C 1
ATOM 735 O O . LYS A 1 108 ? 10.004 1.792 -8.041 1.00 96.50 108 LYS A O 1
ATOM 740 N N . ILE A 1 109 ? 7.967 1.094 -8.700 1.00 97.50 109 ILE A N 1
ATOM 741 C CA . ILE A 1 109 ? 8.296 -0.334 -8.832 1.00 97.50 109 ILE A CA 1
ATOM 742 C C . ILE A 1 109 ? 9.470 -0.504 -9.806 1.00 97.50 109 ILE A C 1
ATOM 744 O O . ILE A 1 109 ? 9.324 -0.310 -11.028 1.00 97.50 109 ILE A O 1
ATOM 748 N N . SER A 1 110 ? 10.645 -0.832 -9.282 1.00 94.62 110 SER A N 1
ATOM 749 C CA . SER A 1 110 ? 11.889 -1.033 -10.013 1.00 94.62 110 SER A CA 1
ATOM 750 C C . SER A 1 110 ? 12.941 -1.742 -9.140 1.00 94.62 110 SER A C 1
ATOM 752 O O . SER A 1 110 ? 13.560 -1.085 -8.308 1.00 94.62 110 SER A O 1
ATOM 754 N N . PRO A 1 111 ? 13.355 -2.982 -9.468 1.00 95.31 111 PRO A N 1
ATOM 755 C CA . PRO A 1 111 ? 13.249 -3.635 -10.779 1.00 95.31 111 PRO A CA 1
ATOM 756 C C . PRO A 1 111 ? 11.905 -4.350 -11.021 1.00 95.31 111 PRO A C 1
ATOM 758 O O . PRO A 1 111 ? 10.925 -4.154 -10.319 1.00 95.31 111 PRO A O 1
ATOM 761 N N . ALA A 1 112 ? 11.806 -5.158 -12.083 1.00 93.81 112 ALA A N 1
ATOM 762 C CA . ALA A 1 112 ? 10.636 -6.022 -12.258 1.00 93.81 112 ALA A CA 1
ATOM 763 C C . ALA A 1 112 ? 10.571 -7.051 -11.115 1.00 93.81 112 ALA A C 1
ATOM 765 O O . ALA A 1 112 ? 11.562 -7.730 -10.854 1.00 93.81 112 ALA A O 1
ATOM 766 N N . GLY A 1 113 ? 9.399 -7.204 -10.496 1.00 93.25 113 GLY A N 1
ATOM 767 C CA . GLY A 1 113 ? 9.186 -8.114 -9.362 1.00 93.25 113 GLY A CA 1
ATOM 768 C C . GLY A 1 113 ? 9.308 -7.459 -7.984 1.00 93.25 113 GLY A C 1
ATOM 769 O O . GLY A 1 113 ? 8.986 -8.120 -7.001 1.00 93.25 113 GLY A O 1
ATOM 770 N N . ASP A 1 114 ? 9.711 -6.192 -7.956 1.00 97.31 114 ASP A N 1
ATOM 771 C CA . ASP A 1 114 ? 9.741 -5.310 -6.792 1.00 97.31 114 ASP A CA 1
ATOM 772 C C . ASP A 1 114 ? 8.351 -5.121 -6.150 1.00 97.31 114 ASP A C 1
ATOM 774 O O . ASP A 1 114 ? 7.312 -5.271 -6.824 1.00 97.31 114 ASP A O 1
ATOM 778 N N . VAL A 1 115 ? 8.334 -4.892 -4.836 1.00 98.38 115 VAL A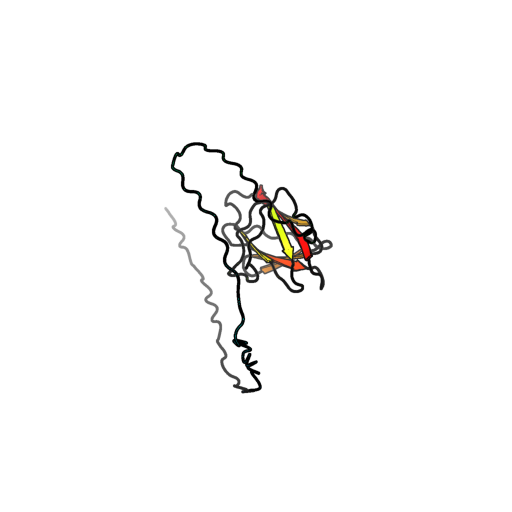 N 1
ATOM 779 C CA . VAL A 1 115 ? 7.122 -4.834 -4.014 1.00 98.38 115 VAL A CA 1
ATOM 780 C C . VAL A 1 115 ? 7.264 -3.813 -2.896 1.00 98.38 115 VAL A C 1
ATOM 782 O O . VAL A 1 115 ? 7.778 -4.129 -1.830 1.00 98.38 115 VAL A O 1
ATOM 785 N N . ASP A 1 116 ? 6.611 -2.675 -3.062 1.00 98.56 116 ASP A N 1
ATOM 786 C CA . ASP A 1 116 ? 6.749 -1.604 -2.084 1.00 98.56 116 ASP A CA 1
ATOM 787 C C . ASP A 1 116 ? 5.681 -1.757 -0.999 1.00 98.56 116 ASP A C 1
ATOM 789 O O . ASP A 1 116 ? 4.475 -1.855 -1.286 1.00 98.56 116 ASP A O 1
ATOM 793 N N . TYR A 1 117 ? 6.100 -1.789 0.265 1.00 98.88 117 TYR A N 1
ATOM 794 C CA . TYR A 1 117 ? 5.182 -1.858 1.397 1.00 98.88 117 TYR A CA 1
ATOM 795 C C . TYR A 1 117 ? 5.021 -0.502 2.086 1.00 98.88 117 TYR A C 1
ATOM 797 O O . TYR A 1 117 ? 5.989 0.157 2.461 1.00 98.88 117 TYR A O 1
ATOM 805 N N . LEU A 1 118 ? 3.764 -0.122 2.335 1.00 98.81 118 LEU A N 1
ATOM 806 C CA . LEU A 1 118 ? 3.387 0.998 3.197 1.00 98.81 118 LEU A CA 1
ATOM 807 C C . LEU A 1 118 ? 2.594 0.500 4.410 1.00 98.81 118 LEU A C 1
ATOM 809 O O . LEU A 1 118 ? 1.808 -0.443 4.298 1.00 98.81 118 LEU A O 1
ATOM 813 N N . THR A 1 119 ? 2.730 1.167 5.552 1.00 98.75 119 THR A N 1
ATOM 814 C CA . THR A 1 119 ? 1.950 0.894 6.766 1.00 98.75 119 THR A CA 1
ATOM 815 C C . THR A 1 119 ? 1.379 2.174 7.366 1.00 98.75 119 THR A C 1
ATOM 817 O O . THR A 1 119 ? 2.021 3.219 7.327 1.00 98.75 119 THR A O 1
ATOM 820 N N . PHE A 1 120 ? 0.166 2.116 7.912 1.00 98.50 120 PHE A N 1
ATOM 821 C CA . PHE A 1 120 ? -0.448 3.239 8.629 1.00 98.50 120 PHE A CA 1
ATOM 822 C C . PHE A 1 120 ? -1.509 2.761 9.619 1.00 98.50 120 PHE A C 1
ATOM 824 O O . PHE A 1 120 ? -2.001 1.633 9.536 1.00 98.50 120 PHE A O 1
ATOM 831 N N . GLU A 1 121 ? -1.906 3.637 10.535 1.00 98.25 121 GLU A N 1
ATOM 832 C CA . GLU A 1 121 ? -3.073 3.449 11.394 1.00 98.25 121 GLU A CA 1
ATOM 833 C C . GLU A 1 121 ? -4.059 4.592 11.173 1.00 98.25 121 GLU A C 1
ATOM 835 O O . GLU A 1 121 ? -3.658 5.735 10.984 1.00 98.25 121 GLU A O 1
ATOM 840 N N . LEU A 1 122 ? -5.355 4.283 11.215 1.00 97.56 122 LEU A N 1
ATOM 841 C CA . LEU A 1 122 ? -6.392 5.311 11.146 1.00 97.56 122 LEU A CA 1
ATOM 842 C C . LEU A 1 122 ? -6.455 6.115 12.442 1.00 97.56 122 LEU A C 1
ATOM 844 O O . LEU A 1 122 ? -6.429 5.527 13.534 1.00 97.56 122 LEU A O 1
ATOM 848 N N . ASP A 1 123 ? -6.675 7.423 12.317 1.00 95.94 123 ASP A N 1
ATOM 849 C CA . ASP A 1 123 ? -6.890 8.281 13.477 1.00 95.94 123 ASP A CA 1
ATOM 850 C C . ASP A 1 123 ? -8.144 7.818 14.264 1.00 95.94 123 ASP A C 1
ATOM 852 O O . ASP A 1 123 ? -9.175 7.432 13.687 1.00 95.94 123 ASP A O 1
ATOM 856 N N . PRO A 1 124 ? -8.116 7.830 15.612 1.00 96.44 124 PRO A N 1
ATOM 857 C CA . PRO A 1 124 ? -9.278 7.478 16.426 1.00 96.44 124 PRO A CA 1
ATOM 858 C C . PRO A 1 124 ? -10.545 8.291 16.108 1.00 96.44 124 PRO A C 1
ATOM 860 O O . PRO A 1 124 ? -11.658 7.805 16.341 1.00 96.44 124 PRO A O 1
ATOM 863 N N . SER A 1 125 ? -10.405 9.504 15.572 1.00 96.81 125 SER A N 1
ATOM 864 C CA . SER A 1 125 ? -11.494 10.399 15.178 1.00 96.81 125 SER A CA 1
ATOM 865 C C .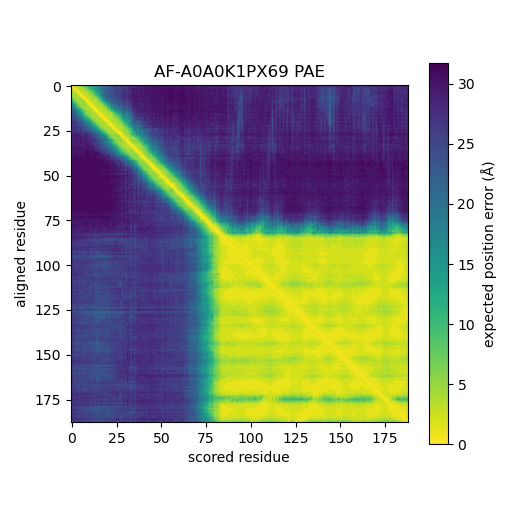 SER A 1 125 ? -12.057 10.124 13.779 1.00 96.81 125 SER A C 1
ATOM 867 O O . SER A 1 125 ? -13.200 10.502 13.530 1.00 96.81 125 SER A O 1
ATOM 869 N N . THR A 1 126 ? -11.360 9.363 12.929 1.00 97.19 126 THR A N 1
ATOM 870 C CA . THR A 1 126 ? -11.753 9.095 11.536 1.00 97.19 126 THR A CA 1
ATOM 871 C C . THR A 1 126 ? -13.156 8.500 11.435 1.00 97.19 126 THR A C 1
ATOM 873 O O . THR A 1 126 ? -13.495 7.512 12.094 1.00 97.19 126 THR A O 1
ATOM 876 N N . THR A 1 127 ? -14.016 9.107 10.628 1.00 96.69 127 THR A N 1
ATOM 877 C CA . THR A 1 127 ? -15.398 8.662 10.393 1.00 96.69 127 THR A CA 1
ATOM 878 C C . THR A 1 127 ? -15.580 8.055 9.009 1.00 96.69 127 THR A C 1
ATOM 880 O O . THR A 1 127 ? -16.443 7.190 8.826 1.00 96.69 127 THR A O 1
ATOM 883 N N . ASN A 1 128 ? -14.742 8.463 8.059 1.00 95.38 128 ASN A N 1
ATOM 884 C CA . ASN A 1 128 ? -14.669 7.909 6.721 1.00 95.38 128 ASN A CA 1
ATOM 885 C C . ASN A 1 128 ? -13.212 7.755 6.28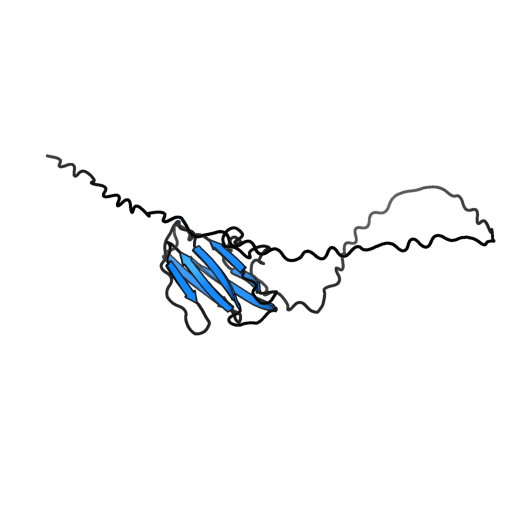4 1.00 95.38 128 ASN A C 1
ATOM 887 O O . ASN A 1 128 ? -12.350 8.527 6.689 1.00 95.38 128 ASN A O 1
ATOM 891 N N . PHE A 1 129 ? -12.963 6.758 5.445 1.00 96.06 129 PHE A N 1
ATOM 892 C CA . PHE A 1 129 ? -11.636 6.415 4.962 1.00 96.06 129 PHE A CA 1
ATOM 893 C C . PHE A 1 129 ? -11.726 5.883 3.531 1.00 96.06 129 PHE A C 1
ATOM 895 O O . PHE A 1 129 ? -12.593 5.054 3.223 1.00 96.06 129 PHE A O 1
ATOM 902 N N . ALA A 1 130 ? -10.819 6.336 2.670 1.00 97.00 130 ALA A N 1
ATOM 903 C CA . ALA A 1 130 ? -10.663 5.832 1.315 1.00 97.00 130 ALA A CA 1
ATOM 904 C C . ALA A 1 130 ? -9.185 5.757 0.917 1.00 97.00 130 ALA A C 1
ATOM 906 O O . ALA A 1 130 ? -8.386 6.613 1.284 1.00 97.00 130 ALA A O 1
ATOM 907 N N . ILE A 1 131 ? -8.852 4.753 0.104 1.00 98.06 131 ILE A N 1
ATOM 908 C CA . ILE A 1 131 ? -7.571 4.677 -0.600 1.00 98.06 131 ILE A CA 1
ATOM 909 C C . ILE A 1 131 ? -7.832 4.979 -2.070 1.00 98.06 131 ILE A C 1
ATOM 911 O O . ILE A 1 131 ? -8.658 4.326 -2.716 1.00 98.06 131 ILE A O 1
ATOM 915 N N . LYS A 1 132 ? -7.110 5.961 -2.601 1.00 97.25 132 LYS A N 1
ATOM 916 C CA . LYS A 1 132 ? -7.024 6.239 -4.035 1.00 97.25 132 LYS A CA 1
ATOM 917 C C . LYS A 1 132 ? -5.608 5.950 -4.491 1.00 97.25 132 LYS A C 1
ATOM 919 O O . LYS A 1 132 ? -4.660 6.105 -3.732 1.00 97.25 132 LYS A O 1
ATOM 924 N N . PHE A 1 133 ? -5.453 5.520 -5.732 1.00 97.56 133 PHE A N 1
ATOM 925 C CA . PHE A 1 133 ? -4.131 5.280 -6.286 1.00 97.56 133 PHE A CA 1
ATOM 926 C C . PHE A 1 133 ? -4.102 5.554 -7.785 1.00 97.56 133 PHE A C 1
ATOM 928 O O . PHE A 1 133 ? -5.132 5.573 -8.465 1.00 97.56 133 PHE A O 1
ATOM 935 N N . ASN A 1 134 ? -2.898 5.788 -8.291 1.00 95.06 134 ASN A N 1
ATOM 936 C CA . ASN A 1 134 ? -2.600 5.961 -9.703 1.00 95.06 134 ASN A CA 1
ATOM 937 C C . ASN A 1 134 ? -1.381 5.111 -10.086 1.00 95.06 134 ASN A C 1
ATOM 939 O O . ASN A 1 134 ? -0.565 4.756 -9.236 1.00 95.06 134 ASN A O 1
ATOM 943 N N . GLY A 1 135 ? -1.253 4.816 -11.377 1.00 94.06 135 GLY A N 1
ATOM 944 C CA . GLY A 1 135 ? -0.209 3.959 -11.927 1.00 94.06 135 GLY A CA 1
ATOM 945 C C . GLY A 1 135 ? -0.764 2.619 -12.402 1.00 94.06 135 GLY A C 1
ATOM 946 O O . GLY A 1 135 ? -1.919 2.267 -12.160 1.00 94.06 135 GLY A O 1
ATOM 947 N N . LYS A 1 136 ? 0.067 1.857 -13.118 1.00 96.69 136 LYS A N 1
ATOM 948 C CA . LYS A 1 136 ? -0.268 0.492 -13.558 1.00 96.69 136 LYS A CA 1
ATOM 949 C C . LYS A 1 136 ? 0.086 -0.512 -12.461 1.00 96.69 136 LYS A C 1
ATOM 951 O O . LYS A 1 136 ? 0.939 -1.375 -12.661 1.00 96.69 136 LYS A O 1
ATOM 956 N N . VAL A 1 137 ? -0.554 -0.356 -11.306 1.00 97.94 137 VAL A N 1
ATOM 957 C CA . VAL A 1 137 ? -0.278 -1.126 -10.089 1.00 97.94 137 VAL A CA 1
ATOM 958 C C . VAL A 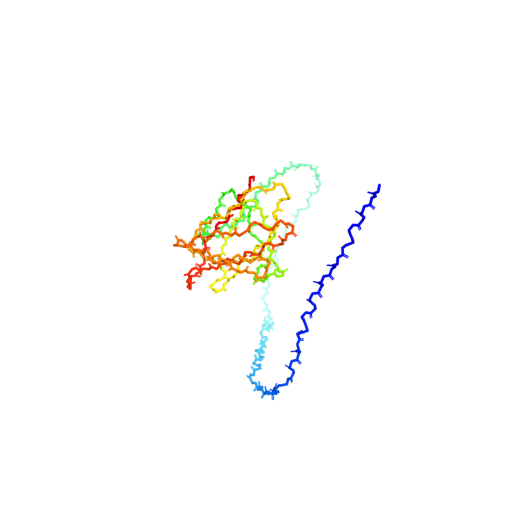1 137 ? -1.525 -1.817 -9.545 1.00 97.94 137 VAL A C 1
ATOM 960 O O . VAL A 1 137 ? -2.655 -1.421 -9.836 1.00 97.94 137 VAL A O 1
ATOM 963 N N . THR A 1 138 ? -1.295 -2.856 -8.752 1.00 98.38 138 THR A N 1
ATOM 964 C CA . THR A 1 138 ? -2.280 -3.536 -7.917 1.00 98.38 138 THR A CA 1
ATOM 965 C C . THR A 1 138 ? -1.871 -3.344 -6.464 1.00 98.38 138 THR A C 1
ATOM 967 O O . THR A 1 138 ? -0.716 -3.571 -6.107 1.00 98.38 138 THR A O 1
ATOM 970 N N . LEU A 1 139 ? -2.821 -2.939 -5.628 1.00 98.69 139 LEU A N 1
ATOM 971 C CA . LEU A 1 139 ? -2.634 -2.793 -4.191 1.00 98.69 139 LEU A CA 1
ATOM 972 C C . LEU A 1 139 ? -3.265 -3.990 -3.480 1.00 98.69 139 LEU A C 1
ATOM 974 O O . LEU A 1 139 ? -4.395 -4.371 -3.775 1.00 98.69 139 LEU A O 1
ATOM 978 N N . THR A 1 140 ? -2.568 -4.561 -2.503 1.00 98.75 140 THR A N 1
ATOM 979 C CA . THR A 1 140 ? -3.160 -5.493 -1.536 1.00 98.75 140 THR A CA 1
ATOM 980 C C . THR A 1 140 ? -3.153 -4.841 -0.166 1.00 98.75 140 THR A C 1
ATOM 982 O O . THR A 1 140 ? -2.098 -4.688 0.441 1.00 98.75 140 THR A O 1
ATOM 985 N N . VAL A 1 141 ? -4.332 -4.472 0.327 1.00 98.75 141 VAL A N 1
ATOM 986 C CA . VAL A 1 141 ? -4.495 -3.843 1.639 1.00 98.75 141 VAL A CA 1
ATOM 987 C C . VAL A 1 141 ? -4.886 -4.903 2.653 1.00 98.75 141 VAL A C 1
ATOM 989 O O . VAL A 1 141 ? -5.927 -5.543 2.510 1.00 98.75 141 VAL A O 1
ATOM 992 N N . SER A 1 142 ? -4.070 -5.089 3.683 1.00 98.69 142 SER A N 1
ATOM 993 C CA . SER A 1 142 ? -4.285 -6.065 4.744 1.00 98.69 142 SER A CA 1
ATOM 994 C C . SER A 1 142 ? -4.574 -5.370 6.067 1.00 98.69 142 SER A C 1
ATOM 996 O O . SER A 1 142 ? -3.813 -4.518 6.511 1.00 98.69 142 SER A O 1
ATOM 998 N N . VAL A 1 143 ? -5.676 -5.749 6.712 1.00 98.38 143 VAL A N 1
ATOM 999 C CA . VAL A 1 143 ? -6.064 -5.255 8.037 1.00 98.38 143 VAL A CA 1
ATOM 1000 C C . VAL A 1 143 ? -6.800 -6.348 8.802 1.00 98.38 143 VAL A C 1
ATOM 1002 O O . VAL A 1 143 ? -7.680 -7.026 8.264 1.00 98.38 143 VAL A O 1
ATOM 1005 N N . ASN A 1 144 ? -6.448 -6.530 10.077 1.00 96.44 144 ASN A N 1
ATOM 1006 C CA . ASN A 1 144 ? -7.092 -7.497 10.975 1.00 96.44 144 ASN A CA 1
ATOM 1007 C C . ASN A 1 144 ? -7.174 -8.927 10.382 1.00 96.44 144 ASN A C 1
ATOM 1009 O O . ASN A 1 144 ? -8.211 -9.590 10.452 1.00 96.44 144 ASN A O 1
ATOM 1013 N N . GLY A 1 145 ? -6.092 -9.370 9.730 1.00 95.94 145 GLY A N 1
ATOM 1014 C CA . GLY A 1 145 ? -5.984 -10.700 9.116 1.00 95.94 145 GLY A CA 1
ATOM 1015 C C . GLY A 1 145 ? -6.811 -10.909 7.841 1.00 95.94 145 GLY A C 1
ATOM 1016 O O . GLY A 1 145 ? -6.943 -12.045 7.392 1.00 95.94 145 GLY A O 1
ATOM 1017 N N . LYS A 1 146 ? -7.389 -9.850 7.260 1.00 98.06 146 LYS A N 1
ATOM 1018 C CA . LYS A 1 146 ? -8.098 -9.891 5.972 1.00 98.06 146 LYS A CA 1
ATOM 1019 C C . LYS A 1 146 ? -7.381 -9.028 4.946 1.00 98.06 146 LYS A C 1
ATOM 1021 O O . LYS A 1 146 ? -6.915 -7.949 5.301 1.00 98.06 146 LYS A O 1
ATOM 1026 N N . SER A 1 147 ? -7.385 -9.464 3.690 1.00 98.31 147 SER A N 1
ATOM 1027 C CA . SER A 1 147 ? -6.776 -8.738 2.572 1.00 98.31 147 SER A CA 1
ATOM 1028 C C . SER A 1 147 ? -7.820 -8.326 1.535 1.00 98.31 147 SER A C 1
ATOM 1030 O O . SER A 1 147 ? -8.759 -9.072 1.251 1.00 98.31 147 SER A O 1
ATOM 1032 N N . TYR A 1 148 ? -7.636 -7.138 0.967 1.00 98.38 148 TYR A N 1
ATOM 1033 C CA . TYR A 1 148 ? -8.484 -6.526 -0.049 1.00 98.38 148 TYR A CA 1
ATOM 1034 C C . TYR A 1 148 ? -7.599 -6.135 -1.229 1.00 98.38 148 TYR A C 1
ATOM 1036 O O . TYR A 1 148 ? -6.628 -5.402 -1.053 1.00 98.38 148 TYR A O 1
ATOM 1044 N N . VAL A 1 149 ? -7.916 -6.643 -2.419 1.00 98.44 149 VAL A N 1
ATOM 1045 C CA . VAL A 1 149 ? -7.159 -6.342 -3.640 1.00 98.44 149 VAL A CA 1
ATOM 1046 C C . VAL A 1 149 ? -7.833 -5.189 -4.368 1.00 98.44 149 VAL A C 1
ATOM 1048 O O . VAL A 1 149 ? -9.035 -5.250 -4.634 1.00 98.44 149 VAL A O 1
ATOM 1051 N N . LEU A 1 150 ? -7.059 -4.147 -4.651 1.00 98.38 150 LEU A N 1
ATOM 1052 C CA . LEU A 1 150 ? -7.468 -2.935 -5.344 1.00 98.38 150 LEU A CA 1
ATOM 1053 C C . LEU A 1 150 ? -6.695 -2.840 -6.666 1.00 98.38 150 LEU A C 1
ATOM 1055 O O . LEU A 1 150 ? -5.469 -2.945 -6.692 1.00 98.38 150 LEU A O 1
ATOM 1059 N N . ASP A 1 151 ? -7.410 -2.621 -7.761 1.00 97.50 151 ASP A N 1
ATOM 1060 C CA . ASP A 1 151 ? -6.856 -2.374 -9.093 1.00 97.50 151 ASP A CA 1
ATOM 1061 C C . ASP A 1 151 ? -7.762 -1.399 -9.873 1.00 97.50 151 ASP A C 1
ATOM 1063 O O . ASP A 1 151 ? -8.787 -0.935 -9.369 1.00 97.50 151 ASP A O 1
ATOM 1067 N N . ALA A 1 152 ? -7.377 -1.032 -11.097 1.00 94.88 152 ALA A N 1
ATOM 1068 C CA . ALA A 1 152 ? -8.119 -0.047 -11.889 1.00 94.88 152 ALA A CA 1
ATOM 1069 C C . ALA A 1 152 ? -9.576 -0.454 -12.206 1.00 94.88 152 ALA A C 1
ATOM 1071 O O . ALA A 1 152 ? -10.389 0.404 -12.545 1.00 94.88 152 ALA A O 1
ATOM 1072 N N . SER A 1 153 ? -9.904 -1.746 -12.125 1.00 95.38 153 SER A N 1
ATOM 1073 C CA . SER A 1 153 ? -11.234 -2.307 -12.397 1.00 95.38 153 SER A CA 1
ATOM 1074 C C . SER A 1 153 ? -11.993 -2.705 -11.126 1.00 95.38 153 SER A C 1
ATOM 1076 O O . SER A 1 153 ? -13.206 -2.905 -11.179 1.00 95.38 153 SER A O 1
ATOM 1078 N N . ASN A 1 154 ? -11.307 -2.824 -9.990 1.00 94.69 154 ASN A N 1
ATOM 1079 C CA . ASN A 1 154 ? -11.861 -3.314 -8.737 1.00 94.69 154 ASN A CA 1
ATOM 1080 C C . ASN A 1 154 ? -11.4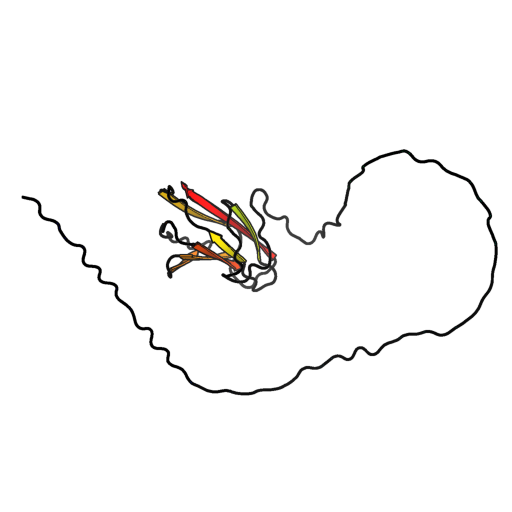05 -2.451 -7.553 1.00 94.69 154 ASN A C 1
ATOM 1082 O O . ASN A 1 154 ? -10.231 -2.436 -7.197 1.00 94.69 154 ASN A O 1
ATOM 1086 N N . ASN A 1 155 ? -12.352 -1.779 -6.896 1.00 94.88 155 ASN A N 1
ATOM 1087 C CA . ASN A 1 155 ? -12.092 -0.983 -5.696 1.00 94.88 155 ASN A CA 1
ATOM 1088 C C . ASN A 1 155 ? -13.089 -1.353 -4.581 1.00 94.88 155 ASN A C 1
ATOM 1090 O O . ASN A 1 155 ? -14.102 -0.668 -4.397 1.00 94.88 155 ASN A O 1
ATOM 1094 N N . PRO A 1 156 ? -12.881 -2.489 -3.888 1.00 96.06 156 PRO A N 1
ATOM 1095 C CA . PRO A 1 156 ? -13.783 -2.930 -2.836 1.00 96.06 156 PRO A CA 1
ATOM 1096 C C . PRO A 1 156 ? -13.723 -1.985 -1.633 1.00 96.06 156 PRO A C 1
ATOM 1098 O O . PRO A 1 156 ? -12.672 -1.454 -1.281 1.00 96.06 156 PRO A O 1
ATOM 1101 N N . LYS A 1 157 ? -14.850 -1.830 -0.930 1.00 95.81 157 LYS A N 1
ATOM 1102 C CA . LYS A 1 157 ? -14.875 -1.073 0.325 1.00 95.81 157 LYS A CA 1
ATOM 1103 C C . LYS A 1 157 ? -14.046 -1.794 1.392 1.00 95.81 157 LYS A C 1
ATOM 1105 O O . LYS A 1 157 ? -14.410 -2.887 1.829 1.00 95.81 157 LYS A O 1
ATOM 1110 N N . ILE A 1 158 ? -12.984 -1.144 1.853 1.00 97.50 158 ILE A N 1
ATOM 1111 C CA . ILE A 1 158 ? -12.142 -1.619 2.953 1.00 97.50 158 ILE A CA 1
ATOM 1112 C C . ILE A 1 158 ? -12.834 -1.267 4.283 1.00 97.50 158 ILE A C 1
ATOM 1114 O O . ILE A 1 158 ? -13.331 -0.147 4.438 1.00 97.50 158 ILE A O 1
ATOM 1118 N N . PRO A 1 159 ? -12.933 -2.192 5.255 1.00 96.62 159 PRO A N 1
ATOM 1119 C CA . PRO A 1 159 ? -13.516 -1.880 6.552 1.00 96.62 159 PRO A CA 1
ATOM 1120 C C . PRO A 1 159 ? -12.643 -0.890 7.323 1.00 96.62 159 PRO A C 1
ATOM 1122 O O . PRO A 1 159 ? -11.417 -0.976 7.298 1.00 96.62 159 PRO A O 1
ATOM 1125 N N . MET A 1 160 ? -13.295 -0.001 8.068 1.00 96.94 160 MET A N 1
ATOM 1126 C CA . MET A 1 160 ? -12.652 0.943 8.977 1.00 96.94 160 MET A CA 1
ATOM 1127 C C . MET A 1 160 ? -12.432 0.270 10.341 1.00 96.94 160 MET A C 1
ATOM 1129 O O . MET A 1 160 ? -13.391 -0.027 11.055 1.00 96.94 160 MET A O 1
ATOM 1133 N N . VAL A 1 161 ? -11.177 -0.006 10.687 1.00 96.88 161 VAL A N 1
ATOM 1134 C CA . VAL A 1 161 ? -10.746 -0.700 11.904 1.00 96.88 161 VAL A CA 1
ATOM 1135 C C . VAL A 1 161 ? -9.722 0.187 12.605 1.00 96.88 161 VAL A C 1
ATOM 1137 O O . VAL A 1 161 ? -8.543 0.184 12.275 1.00 96.88 161 VAL A O 1
ATOM 1140 N N . LYS A 1 162 ? -10.190 0.978 13.569 1.00 95.44 162 LYS A N 1
ATOM 1141 C CA . LYS A 1 162 ? -9.361 1.950 14.294 1.00 95.44 162 LYS A CA 1
ATOM 1142 C C . LYS A 1 162 ? -8.348 1.270 15.218 1.00 95.44 162 LYS A C 1
ATOM 1144 O O . LYS A 1 162 ? -8.652 0.216 15.786 1.00 95.44 162 LYS A O 1
ATOM 1149 N N . GLY A 1 163 ? -7.185 1.902 15.405 1.00 94.75 163 GLY A N 1
ATOM 1150 C CA . GLY A 1 163 ? -6.117 1.418 16.293 1.00 94.75 163 GLY A CA 1
ATOM 1151 C C . GLY A 1 163 ? -5.541 0.061 15.878 1.00 94.75 163 GLY A C 1
ATOM 1152 O O . GLY A 1 163 ? -5.170 -0.753 16.730 1.00 94.75 163 GLY A O 1
ATOM 1153 N N . LYS A 1 164 ? -5.586 -0.236 14.576 1.00 97.69 164 LYS A N 1
ATOM 1154 C CA . LYS A 1 164 ? -4.954 -1.404 13.968 1.00 97.69 164 LYS A CA 1
ATOM 1155 C C . LYS A 1 164 ? -4.108 -0.952 12.783 1.00 97.69 164 LYS A C 1
ATOM 1157 O O . LYS A 1 164 ? -4.574 -0.090 12.037 1.00 97.69 164 LYS A O 1
ATOM 1162 N N . PRO A 1 165 ? -2.945 -1.587 12.571 1.00 98.19 165 PRO A N 1
ATOM 1163 C CA . PRO A 1 165 ? -2.133 -1.318 11.403 1.00 98.19 165 PRO A CA 1
ATOM 1164 C C . PRO A 1 165 ? -2.816 -1.859 10.152 1.00 98.19 165 PRO A C 1
ATOM 1166 O O . PRO A 1 165 ? -3.303 -2.998 10.110 1.00 98.19 165 PRO A O 1
ATOM 1169 N N . TYR A 1 166 ? -2.836 -1.011 9.137 1.00 98.75 166 TYR A N 1
ATOM 1170 C CA . TYR A 1 166 ? -3.100 -1.348 7.755 1.00 98.75 166 TYR A CA 1
ATOM 1171 C C . TYR A 1 166 ? -1.762 -1.504 7.054 1.00 98.75 166 TYR A C 1
ATOM 1173 O O . TYR A 1 166 ? -0.918 -0.621 7.145 1.00 98.75 166 TYR A O 1
ATOM 1181 N N . LEU A 1 167 ? -1.598 -2.597 6.320 1.00 98.81 167 LEU A N 1
ATOM 1182 C CA . LEU A 1 167 ? -0.437 -2.828 5.471 1.00 98.81 167 LEU A CA 1
ATOM 1183 C C . LEU A 1 167 ? -0.880 -2.791 4.010 1.00 98.81 167 LEU A C 1
ATOM 1185 O O . LEU A 1 167 ? -1.785 -3.532 3.628 1.00 98.81 167 LEU A O 1
ATOM 1189 N N . ILE A 1 168 ? -0.255 -1.953 3.194 1.00 98.81 168 ILE A N 1
ATOM 1190 C CA . ILE A 1 168 ? -0.482 -1.869 1.753 1.00 98.81 168 ILE A CA 1
ATOM 1191 C C . ILE A 1 168 ? 0.743 -2.460 1.064 1.00 98.81 168 ILE A C 1
ATOM 1193 O O . ILE A 1 168 ? 1.831 -1.921 1.204 1.00 98.81 168 ILE A O 1
ATOM 1197 N N . ALA A 1 169 ? 0.563 -3.537 0.305 1.00 98.75 169 ALA A N 1
ATOM 1198 C CA . ALA A 1 169 ? 1.571 -4.012 -0.639 1.00 98.75 169 ALA A CA 1
ATOM 1199 C C . ALA A 1 169 ? 1.247 -3.469 -2.032 1.00 98.75 169 ALA A C 1
ATOM 1201 O O . ALA A 1 169 ? 0.134 -3.685 -2.525 1.00 98.75 169 ALA A O 1
ATOM 1202 N N . ILE A 1 170 ? 2.199 -2.795 -2.666 1.00 98.69 170 ILE A N 1
ATOM 1203 C CA . ILE A 1 170 ? 2.065 -2.191 -3.991 1.00 98.69 170 ILE A CA 1
ATOM 1204 C C . ILE A 1 170 ? 2.876 -3.040 -4.966 1.00 98.69 170 ILE A C 1
ATOM 1206 O O . ILE A 1 170 ? 4.026 -3.374 -4.720 1.00 98.69 170 ILE A O 1
ATOM 1210 N N . ARG A 1 171 ? 2.259 -3.461 -6.070 1.00 98.44 171 ARG A N 1
ATOM 1211 C CA . ARG A 1 171 ? 2.919 -4.279 -7.096 1.00 98.44 171 ARG A CA 1
ATOM 1212 C C . ARG A 1 171 ? 2.571 -3.769 -8.474 1.00 98.44 171 ARG A C 1
ATOM 1214 O O . ARG A 1 171 ? 1.474 -3.257 -8.685 1.00 98.44 171 ARG A O 1
ATOM 1221 N N . ALA A 1 172 ? 3.442 -3.996 -9.449 1.00 97.81 172 ALA A N 1
ATOM 1222 C CA . ALA A 1 172 ? 3.064 -3.854 -10.849 1.00 97.81 172 ALA A CA 1
ATOM 1223 C C . ALA A 1 172 ? 1.830 -4.724 -11.170 1.00 97.81 172 ALA A C 1
ATOM 1225 O O . ALA A 1 172 ? 1.768 -5.892 -10.790 1.00 97.81 172 ALA A O 1
ATOM 1226 N N . ALA A 1 173 ? 0.868 -4.199 -11.937 1.00 95.94 173 ALA A N 1
ATOM 1227 C CA . ALA A 1 173 ? -0.314 -4.950 -12.392 1.00 95.94 173 ALA A CA 1
ATOM 1228 C C . ALA A 1 173 ? 0.013 -6.020 -13.472 1.00 95.94 173 ALA A C 1
ATOM 1230 O O . ALA A 1 173 ? -0.859 -6.479 -14.208 1.00 95.94 173 ALA A O 1
ATOM 1231 N N . GLY A 1 174 ? 1.289 -6.381 -13.616 1.00 92.75 174 GLY A N 1
ATOM 1232 C CA . GLY A 1 174 ? 1.863 -7.287 -14.607 1.00 92.75 174 GLY A CA 1
ATOM 1233 C C . GLY A 1 174 ? 3.383 -7.365 -14.423 1.00 92.75 174 GLY A C 1
ATOM 1234 O O . GLY A 1 174 ? 3.905 -6.949 -13.397 1.00 92.75 174 GLY A O 1
ATOM 1235 N N . ASN A 1 175 ? 4.121 -7.825 -15.434 1.00 88.50 175 ASN A N 1
ATOM 1236 C CA . ASN A 1 175 ? 5.582 -8.014 -15.339 1.00 88.50 175 ASN A CA 1
ATOM 1237 C C . ASN A 1 175 ? 6.397 -6.754 -15.701 1.00 88.50 175 ASN A C 1
ATOM 1239 O O . ASN A 1 175 ? 7.486 -6.856 -16.263 1.00 88.50 175 ASN A O 1
ATOM 1243 N N . GLY A 1 176 ? 5.835 -5.563 -15.484 1.00 87.69 176 GLY A N 1
ATOM 1244 C CA . GLY A 1 176 ? 6.503 -4.309 -15.832 1.00 87.69 176 GLY A CA 1
ATOM 1245 C C . GLY A 1 176 ? 7.550 -3.885 -14.799 1.00 87.69 176 GLY A C 1
ATOM 1246 O O . GLY A 1 176 ? 7.531 -4.338 -13.660 1.00 87.69 176 GLY A O 1
ATOM 1247 N N . SER A 1 177 ? 8.440 -2.983 -15.207 1.00 92.62 177 SER A N 1
ATOM 1248 C CA . SER A 1 177 ? 9.388 -2.274 -14.342 1.00 92.62 177 SER A CA 1
ATOM 1249 C C . SER A 1 177 ? 9.351 -0.779 -14.645 1.00 92.62 177 SER A C 1
ATOM 1251 O O . SER A 1 177 ? 8.804 -0.363 -15.672 1.00 92.62 177 SER A O 1
ATOM 1253 N N . ASN A 1 178 ? 9.937 0.030 -13.761 1.00 93.75 178 ASN A N 1
ATOM 1254 C CA . ASN A 1 178 ? 9.902 1.492 -13.825 1.00 93.75 178 ASN A CA 1
ATOM 1255 C C . ASN A 1 178 ? 8.471 2.052 -13.855 1.00 93.75 178 ASN A C 1
ATOM 1257 O O . ASN A 1 178 ? 8.176 3.012 -14.571 1.00 93.75 178 ASN A O 1
ATOM 1261 N N . ILE A 1 179 ? 7.568 1.438 -13.088 1.00 95.25 179 ILE A N 1
ATOM 1262 C CA . ILE A 1 179 ? 6.176 1.876 -12.994 1.00 95.25 179 ILE A CA 1
ATOM 1263 C C . ILE A 1 179 ? 6.064 2.844 -11.825 1.00 95.25 179 ILE A C 1
ATOM 1265 O O . ILE A 1 179 ? 6.053 2.426 -10.673 1.00 95.25 179 ILE A O 1
ATOM 1269 N N . ALA A 1 180 ? 5.951 4.135 -12.135 1.00 96.44 180 ALA A N 1
ATOM 1270 C CA . ALA A 1 180 ? 5.624 5.140 -11.134 1.00 96.44 180 ALA A CA 1
ATOM 1271 C C . ALA A 1 180 ? 4.215 4.899 -10.575 1.00 96.44 180 ALA A C 1
ATOM 1273 O O . ALA A 1 180 ? 3.278 4.590 -11.324 1.00 96.44 180 ALA A O 1
ATOM 1274 N N . TRP A 1 181 ? 4.066 5.091 -9.271 1.00 96.81 181 TRP A N 1
ATOM 1275 C CA . TRP A 1 181 ? 2.789 4.988 -8.581 1.00 96.81 181 TRP A CA 1
ATOM 1276 C C . TRP A 1 181 ? 2.602 6.124 -7.586 1.00 96.81 181 TRP A C 1
ATOM 1278 O O . TRP A 1 181 ? 3.540 6.805 -7.165 1.00 96.81 181 TRP A O 1
ATOM 1288 N N . ARG A 1 182 ? 1.337 6.331 -7.230 1.00 97.56 182 ARG A N 1
ATOM 1289 C CA . ARG A 1 182 ? 0.915 7.234 -6.164 1.00 97.56 182 ARG A CA 1
ATOM 1290 C C . ARG A 1 182 ? -0.224 6.584 -5.398 1.00 97.56 182 ARG A C 1
ATOM 1292 O O . ARG A 1 182 ? -1.124 6.030 -6.028 1.00 97.56 182 ARG A O 1
ATOM 1299 N N . VAL A 1 183 ? -0.195 6.694 -4.078 1.00 98.25 183 VAL A N 1
ATOM 1300 C CA . VAL A 1 183 ? -1.258 6.263 -3.167 1.00 98.25 183 VAL A CA 1
ATOM 1301 C C . VAL A 1 183 ? -1.659 7.459 -2.314 1.00 98.25 183 VAL A C 1
ATOM 1303 O O . VAL A 1 183 ? -0.806 8.100 -1.712 1.00 98.25 183 VAL A O 1
ATOM 1306 N N . ASP A 1 184 ? -2.949 7.770 -2.278 1.00 98.06 184 ASP A N 1
ATOM 1307 C CA . ASP A 1 184 ? -3.530 8.800 -1.425 1.00 98.06 184 ASP A CA 1
ATOM 1308 C C . ASP A 1 184 ? -4.454 8.133 -0.398 1.00 98.06 184 ASP A C 1
ATOM 1310 O O . ASP A 1 184 ? -5.347 7.355 -0.756 1.00 98.06 184 ASP A O 1
ATOM 1314 N N . ILE A 1 185 ? -4.227 8.445 0.876 1.00 97.94 185 ILE A N 1
ATOM 1315 C CA . ILE A 1 185 ? -5.014 7.996 2.023 1.00 97.94 185 ILE A CA 1
ATOM 1316 C C . ILE A 1 185 ? -5.867 9.182 2.468 1.00 97.94 185 ILE A C 1
ATOM 1318 O O . ILE A 1 185 ? -5.361 10.183 2.970 1.00 97.94 185 ILE A O 1
ATOM 1322 N N . GLU A 1 186 ? -7.175 9.084 2.245 1.00 97.12 186 GLU A N 1
ATOM 1323 C CA . GLU A 1 186 ? -8.130 10.128 2.607 1.00 97.12 186 GLU A CA 1
ATOM 1324 C C . GLU A 1 186 ? -8.888 9.719 3.869 1.00 97.12 186 GLU A C 1
ATOM 1326 O O . GLU A 1 186 ? -9.610 8.722 3.862 1.00 97.12 186 GLU A O 1
ATOM 1331 N N . GLU A 1 187 ? -8.755 10.516 4.927 1.00 96.38 187 GLU A N 1
ATOM 1332 C CA . GLU A 1 187 ? -9.500 10.389 6.182 1.00 96.38 187 GLU A CA 1
ATOM 1333 C C . GLU A 1 187 ? -10.383 11.629 6.391 1.00 96.38 187 GLU A C 1
ATOM 1335 O O . GLU A 1 187 ? -9.990 12.746 6.043 1.00 96.38 187 GLU A O 1
ATOM 1340 N N . SER A 1 188 ? -11.587 11.446 6.945 1.00 92.50 188 SER A N 1
ATOM 1341 C CA . SER A 1 188 ? -12.488 12.548 7.332 1.00 92.50 188 SER A CA 1
ATOM 1342 C C . SER A 1 188 ? -13.281 12.257 8.591 1.00 92.50 188 SER A C 1
ATOM 1344 O O . SER A 1 188 ? -13.674 11.076 8.760 1.00 92.50 188 SER A O 1
#

Mean predicted aligned error: 17.7 Å

Sequence (188 aa):
MARVAMFSSLVKLAQLTLVLALPLAAACSGATTQDVLATSNDSAAGGNATVPGTGDDTSKPDGSTNVDSGATTRDASTPPQPTGCQAESEPNDTPEEANEAAPSNCGKISPAGDVDYLTFELDPSTTNFAIKFNGKVTLTVSVNGKSYVLDASNNPKIPMVKGKPYLIAIRAAGNGSNIAWRVDIEES